Protein AF-A0A2Z6AUD3-F1 (afdb_monomer)

pLDDT: mean 94.85, std 9.28, range [34.72, 98.94]

Radius of gyration: 19.24 Å; Cα contacts (8 Å, |Δi|>4): 443; chains: 1; bounding box: 58×36×55 Å

InterPro domains:
  IPR003607 HD/PDEase domain [SM00471] (67-206)
  IPR003607 HD/PDEase domain [cd00077] (69-213)
  IPR054649 Npun_R2479-like [PF28239] (124-238)

Solvent-accessible surface area (backbone atoms only — not comparable to full-atom values): 16470 Å² total; per-residue (Å²): 132,83,81,73,86,73,78,68,91,79,49,62,71,75,78,49,58,69,90,38,68,68,56,40,49,53,50,42,49,54,54,49,39,74,78,38,76,86,64,81,54,68,64,54,54,48,45,57,53,46,38,56,22,36,48,63,35,69,30,92,67,33,31,48,46,60,37,75,44,84,30,67,66,51,36,52,41,19,28,45,37,33,49,41,32,54,51,4,27,41,72,71,75,48,72,78,55,73,69,57,52,52,42,43,42,46,32,35,53,36,37,64,53,26,30,43,35,43,61,87,61,80,70,88,50,17,24,58,29,61,77,63,14,41,62,41,10,40,52,52,48,43,53,55,36,52,76,69,68,51,55,72,65,58,47,52,47,35,39,49,24,32,50,40,52,37,84,91,50,61,56,76,73,57,90,57,94,44,73,66,48,44,48,43,11,25,38,41,29,40,16,44,54,46,38,53,49,31,36,92,44,34,77,40,42,45,52,38,41,39,57,33,34,54,66,43,69,46,99,61,91,42,60,64,50,47,58,65,48,43,61,60,48,49,57,51,50,52,50,41,34,59,46,62,30,69,36,52,69,65,17,41,28,45,26,32,34,72,77,69,71,34,95,50,42,43,52,59,53,34,28,52,53,48,54,58,47,47,54,63,38,67,73,41,55,94,92,50,30,69,79,69,43,59,56,93,52,46,43,78,74,43,54,96,79,112

Nearest PDB structures (foldseek):
  6p7v-assembly1_A  TM=1.582E-01  e=5.786E+00  Kluyveromyces lactis

Structure (mmCIF, N/CA/C/O backbone):
data_AF-A0A2Z6AUD3-F1
#
_entry.id   AF-A0A2Z6AUD3-F1
#
loop_
_atom_site.group_PDB
_atom_site.id
_atom_site.type_symbol
_atom_site.label_atom_id
_atom_site.label_alt_id
_atom_site.label_comp_id
_atom_site.label_asym_id
_atom_site.label_entity_id
_atom_site.label_seq_id
_atom_site.pdbx_PDB_ins_code
_atom_site.Cartn_x
_atom_site.Cartn_y
_atom_site.Cartn_z
_atom_site.occupancy
_atom_site.B_iso_or_equiv
_atom_site.auth_seq_id
_atom_site.auth_comp_id
_atom_site.auth_asym_id
_atom_site.auth_atom_id
_atom_site.pdbx_PDB_model_num
ATOM 1 N N . MET A 1 1 ? 34.137 -10.773 30.510 1.00 35.56 1 MET A N 1
ATOM 2 C CA . MET A 1 1 ? 33.040 -11.453 29.795 1.00 35.56 1 MET A CA 1
ATOM 3 C C . MET A 1 1 ? 32.451 -10.433 28.850 1.00 35.56 1 MET A C 1
ATOM 5 O O . MET A 1 1 ? 31.818 -9.499 29.319 1.00 35.56 1 MET A O 1
ATOM 9 N N . GLY A 1 2 ? 32.805 -10.519 27.567 1.00 34.72 2 GLY A N 1
ATOM 10 C CA . GLY A 1 2 ? 32.242 -9.637 26.551 1.00 34.72 2 GLY A CA 1
ATOM 11 C C . GLY A 1 2 ? 30.764 -9.957 26.404 1.00 34.72 2 GLY A C 1
ATOM 12 O O . GLY A 1 2 ? 30.407 -11.120 26.228 1.00 34.72 2 GLY A O 1
ATOM 13 N N . ILE A 1 3 ? 29.925 -8.939 26.545 1.00 37.06 3 ILE A N 1
ATOM 14 C CA . ILE A 1 3 ? 28.530 -9.013 26.139 1.00 37.06 3 ILE A CA 1
ATOM 15 C C . ILE A 1 3 ? 28.600 -9.050 24.615 1.00 37.06 3 ILE A C 1
ATOM 17 O O . ILE A 1 3 ? 28.975 -8.062 23.989 1.00 37.06 3 ILE A O 1
ATOM 21 N N . ALA A 1 4 ? 28.399 -10.232 24.038 1.00 37.50 4 ALA A N 1
ATOM 22 C CA . ALA A 1 4 ? 28.204 -10.353 22.609 1.00 37.50 4 ALA A CA 1
ATOM 23 C C . ALA A 1 4 ? 26.879 -9.654 22.301 1.00 37.50 4 ALA A C 1
ATOM 25 O O . ALA A 1 4 ? 25.814 -10.144 22.680 1.00 37.50 4 ALA A O 1
ATOM 26 N N . ASP A 1 5 ? 26.982 -8.483 21.686 1.00 44.09 5 ASP A N 1
ATOM 27 C CA . ASP A 1 5 ? 25.869 -7.805 21.046 1.00 44.09 5 ASP A CA 1
ATOM 28 C C . ASP A 1 5 ? 25.309 -8.772 19.993 1.00 44.09 5 ASP A C 1
ATOM 30 O O . ASP A 1 5 ? 25.963 -9.093 19.000 1.00 44.09 5 ASP A O 1
ATOM 34 N N . THR A 1 6 ? 24.181 -9.395 20.323 1.00 42.47 6 THR A N 1
ATOM 35 C CA . THR A 1 6 ? 23.537 -10.459 19.539 1.00 42.47 6 THR A CA 1
ATOM 36 C C . THR A 1 6 ? 22.130 -10.038 19.152 1.00 42.47 6 THR A C 1
ATOM 38 O O . THR A 1 6 ? 21.223 -10.860 19.080 1.00 42.47 6 THR A O 1
ATOM 41 N N . HIS A 1 7 ? 21.940 -8.760 18.839 1.00 53.47 7 HIS A N 1
ATOM 42 C CA . HIS A 1 7 ? 20.864 -8.407 17.929 1.00 53.47 7 HIS A CA 1
ATOM 43 C C . HIS A 1 7 ? 21.348 -8.781 16.526 1.00 53.47 7 HIS A C 1
ATOM 45 O O . HIS A 1 7 ? 22.151 -8.083 15.912 1.00 53.47 7 HIS A O 1
ATOM 51 N N . ALA A 1 8 ? 20.944 -9.966 16.056 1.00 61.59 8 ALA A N 1
ATOM 52 C CA . ALA A 1 8 ? 21.072 -10.312 14.646 1.00 61.59 8 ALA A CA 1
ATOM 53 C C . ALA A 1 8 ? 20.506 -9.158 13.797 1.00 61.59 8 ALA A C 1
ATOM 55 O O . ALA A 1 8 ? 19.544 -8.518 14.215 1.00 61.59 8 ALA A O 1
ATOM 56 N N . ASP A 1 9 ? 21.097 -8.887 12.631 1.00 86.00 9 ASP A N 1
ATOM 57 C CA . ASP A 1 9 ? 20.613 -7.864 11.694 1.00 86.00 9 ASP A CA 1
ATOM 58 C C . ASP A 1 9 ? 19.237 -8.273 11.137 1.00 86.00 9 ASP A C 1
ATOM 60 O O . ASP A 1 9 ? 19.147 -8.887 10.073 1.00 86.00 9 ASP A O 1
ATOM 64 N N . VAL A 1 10 ? 18.175 -8.012 11.907 1.00 93.56 10 VAL A N 1
ATOM 65 C CA . VAL A 1 10 ? 16.793 -8.363 11.567 1.00 93.56 10 VAL A CA 1
ATOM 66 C C . VAL A 1 10 ? 16.352 -7.533 10.369 1.00 93.56 10 VAL A C 1
ATOM 68 O O . VAL A 1 10 ? 16.528 -6.309 10.335 1.00 93.56 10 VAL A O 1
ATOM 71 N N . LYS A 1 11 ? 15.748 -8.202 9.387 1.00 94.38 11 LYS A N 1
ATOM 72 C CA . LYS A 1 11 ? 15.188 -7.579 8.187 1.00 94.38 11 LYS A CA 1
ATOM 73 C C . LYS A 1 11 ? 13.673 -7.702 8.185 1.00 94.38 11 LYS A C 1
ATOM 75 O O . LYS A 1 11 ? 13.103 -8.605 8.793 1.00 94.38 11 LYS A O 1
ATOM 80 N N . LEU A 1 12 ? 13.011 -6.810 7.449 1.00 95.25 12 LEU A N 1
ATOM 81 C CA . LEU A 1 12 ? 11.547 -6.743 7.374 1.00 95.25 12 LEU A CA 1
ATOM 82 C C . LEU A 1 12 ? 10.894 -8.098 7.043 1.00 95.25 12 LEU A C 1
ATOM 84 O O . LEU A 1 12 ? 9.871 -8.460 7.623 1.00 95.25 12 LEU A O 1
ATOM 88 N N . TYR A 1 13 ? 11.508 -8.848 6.128 1.00 91.31 13 TYR A N 1
ATOM 89 C CA . TYR A 1 13 ? 11.031 -10.144 5.642 1.00 91.31 13 TYR A CA 1
ATOM 90 C C . TYR A 1 13 ? 11.416 -11.337 6.529 1.00 91.31 13 TYR A C 1
ATOM 92 O O . TYR A 1 13 ? 10.968 -12.448 6.259 1.00 91.31 13 TYR A O 1
ATOM 100 N N . ASP A 1 14 ? 12.212 -11.133 7.582 1.00 93.31 14 ASP A N 1
ATOM 101 C CA . ASP A 1 14 ? 12.537 -12.195 8.543 1.00 93.31 14 ASP A CA 1
ATOM 102 C C . ASP A 1 14 ? 11.410 -12.391 9.574 1.00 93.31 14 ASP A C 1
ATOM 104 O O . ASP A 1 14 ? 11.310 -13.449 10.192 1.00 93.31 14 ASP A O 1
ATOM 108 N N . LEU A 1 15 ? 10.555 -11.376 9.764 1.00 93.62 15 LEU A N 1
ATOM 109 C CA . LEU A 1 15 ? 9.519 -11.371 10.802 1.00 93.62 15 LEU A CA 1
ATOM 110 C C . LEU A 1 15 ? 8.246 -12.119 10.399 1.00 93.62 15 LEU A C 1
ATOM 112 O O . LEU A 1 15 ? 7.621 -12.779 11.226 1.00 93.62 15 LEU A O 1
ATOM 116 N N . VAL A 1 16 ? 7.824 -11.963 9.143 1.00 93.56 16 VAL A N 1
ATOM 117 C CA . VAL A 1 16 ? 6.567 -12.508 8.617 1.00 93.56 16 VAL A CA 1
ATOM 118 C C . VAL A 1 16 ? 6.812 -12.952 7.184 1.00 93.56 16 VAL A C 1
ATOM 120 O O . VAL A 1 16 ? 7.261 -12.154 6.362 1.00 93.56 16 VAL A O 1
ATOM 123 N N . ASP A 1 17 ? 6.483 -14.206 6.873 1.00 91.69 17 ASP A N 1
ATOM 124 C CA . ASP A 1 17 ? 6.513 -14.705 5.498 1.00 91.69 17 ASP A CA 1
ATOM 125 C C . ASP A 1 17 ? 5.354 -14.102 4.695 1.00 91.69 17 ASP A C 1
ATOM 127 O O . ASP A 1 17 ? 4.239 -14.630 4.658 1.00 91.69 17 ASP A O 1
ATOM 131 N N . VAL A 1 18 ? 5.634 -12.971 4.049 1.00 90.06 18 VAL A N 1
ATOM 132 C CA . VAL A 1 18 ? 4.663 -12.256 3.217 1.00 90.06 18 VAL A CA 1
ATOM 133 C C . VAL A 1 18 ? 4.296 -13.022 1.946 1.00 90.06 18 VAL A C 1
ATOM 135 O O . VAL A 1 18 ? 3.250 -12.742 1.370 1.00 90.06 18 VAL A O 1
ATOM 138 N N . THR A 1 19 ? 5.081 -14.025 1.529 1.00 88.88 19 THR A N 1
ATOM 139 C CA . THR A 1 19 ? 4.780 -14.845 0.337 1.00 88.88 19 THR A CA 1
ATOM 140 C C . THR A 1 19 ? 3.655 -15.855 0.581 1.00 88.88 19 THR A C 1
ATOM 142 O O . THR A 1 19 ? 3.112 -16.440 -0.360 1.00 88.88 19 THR A O 1
ATOM 145 N N . SER A 1 20 ? 3.269 -16.044 1.848 1.00 94.19 20 SER A N 1
ATOM 146 C CA . SER A 1 20 ? 2.174 -16.905 2.277 1.00 94.19 20 SER A CA 1
ATOM 147 C C . SER A 1 20 ? 0.985 -16.064 2.760 1.00 94.19 20 SER A C 1
ATOM 149 O O . SER A 1 20 ? 0.956 -15.632 3.917 1.00 94.19 20 SER A O 1
ATOM 151 N N . PRO A 1 21 ? -0.069 -15.880 1.933 1.00 92.50 21 PRO A N 1
ATOM 152 C CA . PRO A 1 21 ? -1.236 -15.083 2.316 1.00 92.50 21 PRO A CA 1
ATOM 153 C C . PRO A 1 21 ? -1.913 -15.543 3.615 1.00 92.50 21 PRO A C 1
ATOM 155 O O . PRO A 1 21 ? -2.527 -14.740 4.306 1.00 92.50 21 PRO A O 1
ATOM 158 N N . SER A 1 22 ? -1.827 -16.831 3.962 1.00 93.06 22 SER A N 1
ATOM 159 C CA . SER A 1 22 ? -2.366 -17.348 5.227 1.00 93.06 22 SER A CA 1
ATOM 160 C C . SER A 1 22 ? -1.538 -16.943 6.445 1.00 93.06 22 SER A C 1
ATOM 162 O O . SER A 1 22 ? -2.121 -16.644 7.481 1.00 93.06 22 SER A O 1
ATOM 164 N N . VAL A 1 23 ? -0.205 -16.927 6.331 1.00 96.62 23 VAL A N 1
ATOM 165 C CA . VAL A 1 23 ? 0.680 -16.477 7.421 1.00 96.62 23 VAL A CA 1
ATOM 166 C C . VAL A 1 23 ? 0.495 -14.979 7.639 1.00 96.62 23 VAL A C 1
ATOM 168 O O . VAL A 1 23 ? 0.346 -14.534 8.773 1.00 96.62 23 VAL A O 1
ATOM 171 N N . LEU A 1 24 ? 0.408 -14.220 6.546 1.00 97.12 24 LEU A N 1
ATOM 172 C CA . LEU A 1 24 ? 0.150 -12.788 6.588 1.00 97.12 24 LEU A CA 1
ATOM 173 C C . LEU A 1 24 ? -1.210 -12.458 7.223 1.00 97.12 24 LEU A C 1
ATOM 175 O O . LEU A 1 24 ? -1.275 -11.603 8.103 1.00 97.12 24 LEU A O 1
ATOM 179 N N . LEU A 1 25 ? -2.289 -13.149 6.832 1.00 98.44 25 LEU A N 1
ATOM 180 C CA . LEU A 1 25 ? -3.609 -12.937 7.438 1.00 98.44 25 LEU A CA 1
ATOM 181 C C . LEU A 1 25 ? -3.601 -13.243 8.943 1.00 98.44 25 LEU A C 1
ATOM 183 O O . LEU A 1 25 ? -4.138 -12.459 9.720 1.00 98.44 25 LEU A O 1
ATOM 187 N N . ALA A 1 26 ? -2.960 -14.341 9.359 1.00 98.44 26 ALA A N 1
ATOM 188 C CA . ALA A 1 26 ? -2.849 -14.703 10.772 1.00 98.44 26 ALA A CA 1
ATOM 189 C C . ALA A 1 26 ? -2.087 -13.644 11.590 1.00 98.44 26 ALA A C 1
ATOM 191 O O . ALA A 1 26 ? -2.429 -13.364 12.742 1.00 98.44 26 ALA A O 1
ATOM 192 N N . GLU A 1 27 ? -1.075 -13.019 10.990 1.00 98.62 27 GLU A N 1
ATOM 193 C CA . GLU A 1 27 ? -0.361 -11.910 11.611 1.00 98.62 27 GLU A CA 1
ATOM 194 C C . GLU A 1 27 ? -1.248 -10.664 11.754 1.00 98.62 27 GLU A C 1
ATOM 196 O O . GLU A 1 27 ? -1.267 -10.047 12.821 1.00 98.62 27 GLU A O 1
ATOM 201 N N . VAL A 1 28 ? -2.034 -10.316 10.727 1.00 98.81 28 VAL A N 1
ATOM 202 C CA . VAL A 1 28 ? -2.994 -9.204 10.827 1.00 98.81 28 VAL A CA 1
ATOM 203 C C . VAL A 1 28 ? -4.060 -9.489 11.885 1.00 98.81 28 VAL A C 1
ATOM 205 O O . VAL A 1 28 ? -4.345 -8.608 12.693 1.00 98.81 28 VAL A O 1
ATOM 208 N N . HIS A 1 29 ? -4.590 -10.714 11.959 1.00 98.81 29 HIS A N 1
ATOM 209 C CA . HIS A 1 29 ? -5.497 -11.128 13.039 1.00 98.81 29 HIS A CA 1
ATOM 210 C C . HIS A 1 29 ? -4.868 -10.919 14.412 1.00 98.81 29 HIS A C 1
ATOM 212 O O . HIS A 1 29 ? -5.487 -10.320 15.284 1.00 98.81 29 HIS A O 1
ATOM 218 N N . THR A 1 30 ? -3.614 -11.340 14.587 1.00 98.62 30 THR A N 1
ATOM 219 C CA . THR A 1 30 ? -2.880 -11.165 15.848 1.00 98.62 30 THR A CA 1
ATOM 220 C C . THR A 1 30 ? -2.748 -9.687 16.221 1.00 98.62 30 THR A C 1
ATOM 222 O O . THR A 1 30 ? -2.942 -9.323 17.381 1.00 98.62 30 THR A O 1
ATOM 225 N N . ILE A 1 31 ? -2.437 -8.818 15.253 1.00 98.69 31 ILE A N 1
ATOM 226 C CA . ILE A 1 31 ? -2.358 -7.367 15.470 1.00 98.69 31 ILE A CA 1
ATOM 227 C C . ILE A 1 31 ? -3.722 -6.799 15.884 1.00 98.69 31 ILE A C 1
ATOM 229 O O . ILE A 1 31 ? -3.812 -6.090 16.886 1.00 98.69 31 ILE A O 1
ATOM 233 N N . VAL A 1 32 ? -4.781 -7.120 15.138 1.00 98.69 32 VAL A N 1
ATOM 234 C CA . VAL A 1 32 ? -6.130 -6.594 15.387 1.00 98.69 32 VAL A CA 1
ATOM 235 C C . VAL A 1 32 ? -6.668 -7.071 16.736 1.00 98.69 32 VAL A C 1
ATOM 237 O O . VAL A 1 32 ? -7.150 -6.246 17.505 1.00 98.69 32 VAL A O 1
ATOM 240 N N . GLU A 1 33 ? -6.518 -8.355 17.069 1.00 98.38 33 GLU A N 1
ATOM 241 C CA . GLU A 1 33 ? -6.977 -8.935 18.340 1.00 98.38 33 GLU A CA 1
ATOM 242 C C . GLU A 1 33 ? -6.226 -8.349 19.547 1.00 98.38 33 GLU A C 1
ATOM 244 O O . GLU A 1 33 ? -6.804 -8.159 20.615 1.00 98.38 33 GLU A O 1
ATOM 249 N N . THR A 1 34 ? -4.949 -7.987 19.372 1.00 97.69 34 THR A N 1
ATOM 250 C CA . THR A 1 34 ? -4.172 -7.285 20.409 1.00 97.69 34 THR A CA 1
ATOM 251 C C . THR A 1 34 ? -4.753 -5.900 20.706 1.00 97.69 34 THR A C 1
ATOM 253 O O . THR A 1 34 ? -4.765 -5.463 21.855 1.00 97.69 34 THR A O 1
ATOM 256 N N . MET A 1 35 ? -5.243 -5.202 19.680 1.00 97.75 35 MET A N 1
ATOM 257 C CA . MET A 1 35 ? -5.807 -3.855 19.817 1.00 97.75 35 MET A CA 1
ATOM 258 C C . MET A 1 35 ? -7.275 -3.870 20.250 1.00 97.75 35 MET A C 1
ATOM 260 O O . MET A 1 35 ? -7.711 -2.987 20.990 1.00 97.75 35 MET A O 1
ATOM 264 N N . TYR A 1 36 ? -8.036 -4.864 19.796 1.00 98.12 36 TYR A N 1
ATOM 265 C CA . TYR A 1 36 ? -9.468 -4.996 20.036 1.00 98.12 36 TYR A CA 1
ATOM 266 C C . TYR A 1 36 ? -9.813 -6.457 20.363 1.00 98.12 36 TYR A C 1
ATOM 268 O O . TYR A 1 36 ? -10.251 -7.189 19.479 1.00 98.12 36 TYR A O 1
ATOM 276 N N . PRO A 1 37 ? -9.643 -6.899 21.622 1.00 98.00 37 PRO A N 1
ATOM 277 C CA . PRO A 1 37 ? -9.994 -8.261 22.012 1.00 98.00 37 PRO A CA 1
ATOM 278 C C . PRO A 1 37 ? -11.464 -8.589 21.716 1.00 98.00 37 PRO A C 1
ATOM 280 O O . PRO A 1 37 ? -12.361 -7.829 22.094 1.00 98.00 37 PRO A O 1
ATOM 283 N N . GLY A 1 38 ? -11.713 -9.731 21.074 1.00 96.62 38 GLY A N 1
ATOM 284 C CA . GLY A 1 38 ? -13.043 -10.154 20.635 1.00 96.62 38 GLY A CA 1
ATOM 285 C C . GLY A 1 38 ? -13.528 -9.471 19.354 1.00 96.62 38 GLY A C 1
ATOM 286 O O . GLY A 1 38 ? -14.739 -9.311 19.179 1.00 96.62 38 GLY A O 1
ATOM 287 N N . PHE A 1 39 ? -12.612 -9.042 18.481 1.00 98.50 39 PHE A N 1
ATOM 288 C CA . PHE A 1 39 ? -12.956 -8.448 17.191 1.00 98.50 39 PHE A CA 1
ATOM 289 C C . PHE A 1 39 ? -13.699 -9.455 16.292 1.00 98.50 39 PHE A C 1
ATOM 291 O O . PHE A 1 39 ? -13.341 -10.631 16.217 1.00 98.50 39 PHE A O 1
ATOM 298 N N . ASP A 1 40 ? -14.736 -8.999 15.583 1.00 98.19 40 ASP A N 1
ATOM 299 C CA . ASP A 1 40 ? -15.440 -9.825 14.596 1.00 98.19 40 ASP A CA 1
ATOM 300 C C . ASP A 1 40 ? -14.729 -9.760 13.240 1.00 98.19 40 ASP A C 1
ATOM 302 O O . ASP A 1 40 ? -14.861 -8.796 12.490 1.00 98.19 40 ASP A O 1
ATOM 306 N N . PHE A 1 41 ? -13.985 -10.813 12.906 1.00 98.69 41 PHE A N 1
ATOM 307 C CA . PHE A 1 41 ? -13.237 -10.906 11.651 1.00 98.69 41 PHE A CA 1
ATOM 308 C C . PHE A 1 41 ? -14.095 -11.246 10.425 1.00 98.69 41 PHE A C 1
ATOM 310 O O . PHE A 1 41 ? -13.567 -11.280 9.316 1.00 98.69 41 PHE A O 1
ATOM 317 N N . SER A 1 42 ? -15.405 -11.474 10.573 1.00 98.50 42 SER A N 1
ATOM 318 C CA . SER A 1 42 ? -16.250 -12.032 9.507 1.00 98.50 42 SER A CA 1
ATOM 319 C C . SER A 1 42 ? -16.192 -11.244 8.193 1.00 98.50 42 SER A C 1
ATOM 321 O O . SER A 1 42 ? -16.046 -11.834 7.118 1.00 98.50 42 SER A O 1
ATOM 323 N N . PHE A 1 43 ? -16.296 -9.913 8.247 1.00 98.62 43 PHE A N 1
ATOM 324 C CA . PHE A 1 43 ? -16.269 -9.088 7.037 1.00 98.62 43 PHE A CA 1
ATOM 325 C C . PHE A 1 43 ? -14.851 -8.930 6.475 1.00 98.62 43 PHE A C 1
ATOM 327 O O . PHE A 1 43 ? -14.668 -9.028 5.258 1.00 98.62 43 PHE A O 1
ATOM 334 N N . LEU A 1 44 ? -13.846 -8.768 7.342 1.00 98.81 44 LEU A N 1
ATOM 335 C CA . LEU A 1 44 ? -12.446 -8.689 6.930 1.00 98.81 44 LEU A CA 1
ATOM 336 C C . LEU A 1 44 ? -11.977 -9.979 6.236 1.00 98.81 44 LEU A C 1
ATOM 338 O O . LEU A 1 44 ? -11.394 -9.922 5.153 1.00 98.81 44 LEU A O 1
ATOM 342 N N . ASP A 1 45 ? -12.292 -11.143 6.804 1.00 98.81 45 ASP A N 1
ATOM 343 C CA . ASP A 1 45 ? -11.929 -12.450 6.248 1.00 98.81 45 ASP A CA 1
ATOM 344 C C . ASP A 1 45 ? -12.627 -12.714 4.920 1.00 98.81 45 ASP A C 1
ATOM 346 O O . ASP A 1 45 ? -12.017 -13.246 3.985 1.00 98.81 45 ASP A O 1
ATOM 350 N N . LYS A 1 46 ? -13.892 -12.292 4.803 1.00 98.75 46 LYS A N 1
ATOM 351 C CA . LYS A 1 46 ? -14.614 -12.329 3.533 1.00 98.75 46 LYS A CA 1
ATOM 352 C C . LYS A 1 46 ? -13.919 -11.453 2.490 1.00 98.75 46 LYS A C 1
ATOM 354 O O . LYS A 1 46 ? -13.653 -11.939 1.394 1.00 98.75 46 LYS A O 1
ATOM 359 N N . ALA A 1 47 ? -13.580 -10.205 2.821 1.00 98.81 47 ALA A N 1
ATOM 360 C CA . ALA A 1 47 ? -12.880 -9.299 1.908 1.00 98.81 47 ALA A CA 1
ATOM 361 C C . ALA A 1 47 ? -11.510 -9.845 1.483 1.00 98.81 47 ALA A C 1
ATOM 363 O O . ALA A 1 47 ? -11.173 -9.802 0.302 1.00 98.81 47 ALA A O 1
ATOM 364 N N . PHE A 1 48 ? -10.752 -10.443 2.404 1.00 98.81 48 PHE A N 1
ATOM 365 C CA . PHE A 1 48 ? -9.474 -11.084 2.093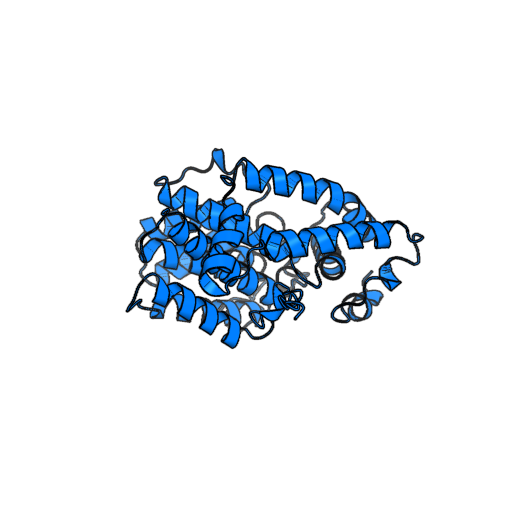 1.00 98.81 48 PHE A CA 1
ATOM 366 C C . PHE A 1 48 ? -9.639 -12.321 1.198 1.00 98.81 48 PHE A C 1
ATOM 368 O O . PHE A 1 48 ? -8.833 -12.591 0.304 1.00 98.81 48 PHE A O 1
ATOM 375 N N . ALA A 1 49 ? -10.679 -13.125 1.426 1.00 98.75 49 ALA A N 1
ATOM 376 C CA . ALA A 1 49 ? -10.993 -14.259 0.565 1.00 98.75 49 ALA A CA 1
ATOM 377 C C . ALA A 1 49 ? -11.411 -13.803 -0.841 1.00 98.75 49 ALA A C 1
ATOM 379 O O . ALA A 1 49 ? -10.965 -14.396 -1.828 1.00 98.75 49 ALA A O 1
ATOM 380 N N . ASP A 1 50 ? -12.222 -12.752 -0.932 1.00 98.75 50 ASP A N 1
ATOM 381 C CA . ASP A 1 50 ? -12.736 -12.226 -2.191 1.00 98.75 50 ASP A CA 1
ATOM 382 C C . ASP A 1 50 ? -11.681 -11.461 -2.993 1.00 98.75 50 ASP A C 1
ATOM 384 O O . ASP A 1 50 ? -11.630 -11.650 -4.206 1.00 98.75 50 ASP A O 1
ATOM 388 N N . SER A 1 51 ? -10.752 -10.737 -2.358 1.00 98.50 51 SER A N 1
ATOM 389 C CA . SER A 1 51 ? -9.603 -10.144 -3.060 1.00 98.50 51 SER A CA 1
ATOM 390 C C . SER A 1 51 ? -8.756 -11.227 -3.734 1.00 98.50 51 SER A C 1
ATOM 392 O O . SER A 1 51 ? -8.495 -11.171 -4.935 1.00 98.50 51 SER A O 1
ATOM 394 N N . LYS A 1 52 ? -8.443 -12.323 -3.028 1.00 98.31 52 LYS A N 1
ATOM 395 C CA . LYS A 1 52 ? -7.776 -13.487 -3.639 1.00 98.31 52 LYS A CA 1
ATOM 396 C C . LYS A 1 52 ? -8.578 -14.079 -4.795 1.00 98.31 52 LYS A C 1
ATOM 398 O O . LYS A 1 52 ? -7.978 -14.610 -5.729 1.00 98.31 52 LYS A O 1
ATOM 403 N N . ARG A 1 53 ? -9.912 -14.074 -4.724 1.00 98.56 53 ARG A N 1
ATOM 404 C CA . ARG A 1 53 ? -10.763 -14.554 -5.820 1.00 98.56 53 ARG A CA 1
ATOM 405 C C . ARG A 1 53 ? -10.713 -13.607 -7.012 1.00 98.56 53 ARG A C 1
ATOM 407 O O . ARG A 1 53 ? -10.580 -14.122 -8.115 1.00 98.56 53 ARG A O 1
ATOM 414 N N . LEU A 1 54 ? -10.756 -12.291 -6.803 1.00 98.06 54 LEU A N 1
ATOM 415 C CA . LEU A 1 54 ? -10.615 -11.276 -7.852 1.00 98.06 54 LEU A CA 1
ATOM 416 C C . LEU A 1 54 ? -9.297 -11.463 -8.601 1.00 98.06 54 LEU A C 1
ATOM 418 O O . LEU A 1 54 ? -9.308 -11.796 -9.781 1.00 98.06 54 LEU A O 1
ATOM 422 N N . PHE A 1 55 ? -8.166 -11.413 -7.892 1.00 98.06 55 PHE A N 1
ATOM 423 C CA . PHE A 1 55 ? -6.845 -11.546 -8.515 1.00 98.06 55 PHE A CA 1
ATOM 424 C C . PHE A 1 55 ? -6.647 -12.871 -9.268 1.00 98.06 55 PHE A C 1
ATOM 426 O O . PHE A 1 55 ? -5.857 -12.933 -10.205 1.00 98.06 55 PHE A O 1
ATOM 433 N N . ARG A 1 56 ? -7.367 -13.935 -8.884 1.00 97.75 56 ARG A N 1
ATOM 434 C CA . ARG A 1 56 ? -7.291 -15.269 -9.507 1.00 97.75 56 ARG A CA 1
ATOM 435 C C . ARG A 1 56 ? -8.391 -15.541 -10.541 1.00 97.75 56 ARG A C 1
ATOM 437 O O . ARG A 1 56 ? -8.488 -16.681 -10.995 1.00 97.75 56 ARG A O 1
ATOM 444 N N . GLY A 1 57 ? -9.254 -14.572 -10.854 1.00 97.25 57 GLY A N 1
ATOM 445 C CA . GLY A 1 57 ? -10.350 -14.745 -11.818 1.00 97.25 57 GLY A CA 1
ATOM 446 C C . GLY A 1 57 ? -11.430 -15.724 -11.356 1.00 97.25 57 GLY A C 1
ATOM 447 O O . GLY A 1 57 ? -11.995 -16.471 -12.146 1.00 97.25 57 GLY A O 1
ATOM 448 N N . LYS A 1 58 ? -11.663 -15.789 -10.042 1.00 98.06 58 LYS A N 1
ATOM 449 C CA . LYS A 1 58 ? -12.688 -16.622 -9.383 1.00 98.06 58 LYS A CA 1
ATOM 450 C C . LYS A 1 58 ? -13.802 -15.785 -8.746 1.00 98.06 58 LYS A C 1
ATOM 452 O O . LYS A 1 58 ? -14.641 -16.324 -8.010 1.00 98.06 58 LYS A O 1
ATOM 457 N N . TYR A 1 59 ? -13.769 -14.471 -8.950 1.00 97.81 59 TYR A N 1
ATOM 458 C CA . TYR A 1 59 ? -14.827 -13.552 -8.554 1.00 97.81 59 TYR A CA 1
ATOM 459 C C . TYR A 1 59 ? -15.738 -13.297 -9.769 1.00 97.81 59 TYR A C 1
ATOM 461 O O . TYR A 1 59 ? -15.208 -13.053 -10.852 1.00 97.81 59 TYR A O 1
ATOM 469 N N . PRO A 1 60 ? -17.074 -13.405 -9.641 1.00 97.12 60 PRO A N 1
ATOM 470 C CA . PRO A 1 60 ? -17.986 -13.274 -10.777 1.00 97.12 60 PRO A CA 1
ATOM 471 C C . PRO A 1 60 ? -17.835 -11.936 -11.504 1.00 97.12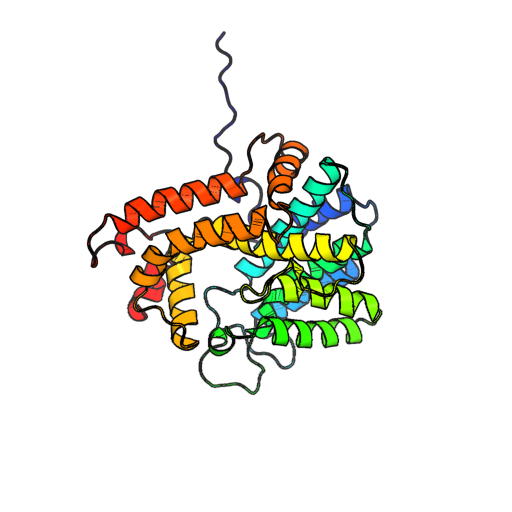 60 PRO A C 1
ATOM 473 O O . PRO A 1 60 ? -17.757 -10.900 -10.853 1.00 97.12 60 PRO A O 1
ATOM 476 N N . GLY A 1 61 ? -17.828 -11.966 -12.838 1.00 97.06 61 GLY A N 1
ATOM 477 C CA . GLY A 1 61 ? -17.727 -10.768 -13.676 1.00 97.06 61 GLY A CA 1
ATOM 478 C C . GLY A 1 61 ? -16.305 -10.246 -13.903 1.00 97.06 61 GLY A C 1
ATOM 479 O O . GLY A 1 61 ? -16.152 -9.277 -14.636 1.00 97.06 61 GLY A O 1
ATOM 480 N N . TYR A 1 62 ? -15.273 -10.887 -13.340 1.00 98.06 62 TYR A N 1
ATOM 481 C CA . TYR A 1 62 ? -13.877 -10.451 -13.461 1.00 98.06 62 TYR A CA 1
ATOM 482 C C . TYR A 1 62 ? -12.959 -11.565 -13.955 1.00 98.06 62 TYR A C 1
ATOM 484 O O . TYR A 1 62 ? -13.139 -12.750 -13.656 1.00 98.06 62 TYR A O 1
ATOM 492 N N . ARG A 1 63 ? -11.925 -11.163 -14.691 1.00 97.44 63 ARG A N 1
ATOM 493 C CA . ARG A 1 63 ? -10.854 -12.039 -15.172 1.00 97.44 63 ARG A CA 1
ATOM 494 C C . ARG A 1 63 ? -9.805 -12.247 -14.084 1.00 97.44 63 ARG A C 1
ATOM 496 O O . ARG A 1 63 ? -9.816 -11.601 -13.041 1.00 97.44 63 ARG A O 1
ATOM 503 N N . SER A 1 64 ? -8.878 -13.173 -14.326 1.00 97.44 64 SER A N 1
ATOM 504 C CA . SER A 1 64 ? -7.645 -13.208 -13.532 1.00 97.44 64 SER A CA 1
ATOM 505 C C . SER A 1 64 ? -6.869 -11.923 -13.776 1.00 97.44 64 SER A C 1
ATOM 507 O O . SER A 1 64 ? -6.814 -11.475 -14.921 1.00 97.44 64 SER A O 1
ATOM 509 N N . SER A 1 65 ? -6.253 -11.363 -12.731 1.00 97.44 65 SER A N 1
ATOM 510 C CA . SER A 1 65 ? -5.419 -10.176 -12.911 1.00 97.44 65 SER A CA 1
ATOM 511 C C . SER A 1 65 ? -4.273 -10.492 -13.861 1.00 97.44 65 SER A C 1
ATOM 513 O O . SER A 1 65 ? -3.649 -11.553 -13.761 1.00 97.44 65 SER A O 1
ATOM 515 N N . THR A 1 66 ? -4.035 -9.576 -14.788 1.00 96.75 66 THR A N 1
ATOM 516 C CA . THR A 1 66 ? -2.992 -9.660 -15.815 1.00 96.75 66 THR A CA 1
ATOM 517 C C . THR A 1 66 ? -1.901 -8.606 -15.613 1.00 96.75 66 THR A C 1
ATOM 519 O O . THR A 1 66 ? -0.891 -8.653 -16.306 1.00 96.75 66 THR A O 1
ATOM 522 N N . THR A 1 67 ? -2.064 -7.715 -14.629 1.00 96.62 67 THR A N 1
ATOM 523 C CA . THR A 1 67 ? -0.997 -6.855 -14.107 1.00 96.62 67 THR A CA 1
ATOM 524 C C . THR A 1 67 ? 0.096 -7.696 -13.449 1.00 96.62 67 THR A C 1
ATOM 526 O O . THR A 1 67 ? -0.166 -8.670 -12.734 1.00 96.62 67 THR A O 1
ATOM 529 N N . MET A 1 68 ? 1.345 -7.334 -13.716 1.00 94.75 68 MET A N 1
ATOM 530 C CA . MET A 1 68 ? 2.530 -8.036 -13.243 1.00 94.75 68 MET A CA 1
ATOM 531 C C . MET A 1 68 ? 3.038 -7.472 -11.910 1.00 94.75 68 MET A C 1
ATOM 533 O O . MET A 1 68 ? 3.387 -8.248 -11.019 1.00 94.75 68 MET A O 1
ATOM 537 N N . TYR A 1 69 ? 3.070 -6.147 -11.771 1.00 96.81 69 TYR A N 1
ATOM 538 C CA . TYR A 1 69 ? 3.465 -5.419 -10.572 1.00 96.81 69 TYR A CA 1
ATOM 539 C C . TYR A 1 69 ? 2.312 -5.327 -9.570 1.00 96.81 69 TYR A C 1
ATOM 541 O O . TYR A 1 69 ? 2.428 -5.859 -8.463 1.00 96.81 69 TYR A O 1
ATOM 549 N N . HIS A 1 70 ? 1.193 -4.713 -9.976 1.00 97.88 70 HIS A N 1
ATOM 550 C CA . HIS A 1 70 ? 0.015 -4.497 -9.126 1.00 97.88 70 HIS A CA 1
ATOM 551 C C . HIS A 1 70 ? -0.786 -5.797 -8.992 1.00 97.88 70 HIS A C 1
ATOM 553 O O . HIS A 1 70 ? -1.843 -5.997 -9.593 1.00 97.88 70 HIS A O 1
ATOM 559 N N . ASN A 1 71 ? -0.207 -6.747 -8.269 1.00 96.81 71 ASN A N 1
ATOM 560 C CA . ASN A 1 71 ? -0.692 -8.108 -8.125 1.00 96.81 71 ASN A CA 1
ATOM 561 C C . ASN A 1 71 ? -1.111 -8.395 -6.673 1.00 96.81 71 ASN A C 1
ATOM 563 O O . ASN A 1 71 ? -0.943 -7.578 -5.769 1.00 96.81 71 ASN A O 1
ATOM 567 N N . LEU A 1 72 ? -1.611 -9.611 -6.432 1.00 97.00 72 LEU A N 1
ATOM 568 C CA . LEU A 1 72 ? -2.066 -10.024 -5.103 1.00 97.00 72 LEU A CA 1
ATOM 569 C C . LEU A 1 72 ? -0.986 -9.872 -4.018 1.00 97.00 72 LEU A C 1
ATOM 571 O O . LEU A 1 72 ? -1.340 -9.584 -2.879 1.00 97.00 72 LEU A O 1
ATOM 575 N N . GLN A 1 73 ? 0.294 -10.090 -4.346 1.00 96.44 73 GLN A N 1
ATOM 576 C CA . GLN A 1 73 ? 1.395 -9.977 -3.386 1.00 96.44 73 GLN A CA 1
ATOM 577 C C . GLN A 1 73 ? 1.520 -8.539 -2.879 1.00 96.44 73 GLN A C 1
ATOM 579 O O . GLN A 1 73 ? 1.530 -8.329 -1.670 1.00 96.44 73 GLN A O 1
ATOM 584 N N . HIS A 1 74 ? 1.537 -7.566 -3.793 1.00 97.81 74 HIS A N 1
ATOM 585 C CA . HIS A 1 74 ? 1.554 -6.151 -3.432 1.00 97.81 74 HIS A CA 1
ATOM 586 C C . HIS A 1 74 ? 0.343 -5.802 -2.552 1.00 97.81 74 HIS A C 1
ATOM 588 O O . HIS A 1 74 ? 0.510 -5.322 -1.434 1.00 97.81 74 HIS A O 1
ATOM 594 N N . THR A 1 75 ? -0.871 -6.182 -2.968 1.00 98.31 75 THR A N 1
ATOM 595 C CA . THR A 1 75 ? -2.094 -5.897 -2.200 1.00 98.31 75 THR A CA 1
ATOM 596 C C . THR A 1 75 ? -2.058 -6.439 -0.766 1.00 98.31 75 THR A C 1
ATOM 598 O O . THR A 1 75 ? -2.451 -5.738 0.168 1.00 98.31 75 THR A O 1
ATOM 601 N N . VAL A 1 76 ? -1.593 -7.677 -0.549 1.00 98.19 76 VAL A N 1
ATOM 602 C CA . VAL A 1 76 ? -1.537 -8.236 0.815 1.00 98.19 76 VAL A CA 1
ATOM 603 C C . VAL A 1 76 ? -0.422 -7.615 1.659 1.00 98.19 76 VAL A C 1
ATOM 605 O O . VAL A 1 76 ? -0.577 -7.501 2.874 1.00 98.19 76 VAL A O 1
ATOM 608 N N . GLU A 1 77 ? 0.674 -7.164 1.049 1.00 98.50 77 GLU A N 1
ATOM 609 C CA . GLU A 1 77 ? 1.736 -6.437 1.752 1.00 98.50 77 GLU A CA 1
ATOM 610 C C . GLU A 1 77 ? 1.281 -5.045 2.207 1.00 98.50 77 GLU A C 1
ATOM 612 O O . GLU A 1 77 ? 1.563 -4.668 3.349 1.00 98.50 77 GLU A O 1
ATOM 617 N N . VAL A 1 78 ? 0.509 -4.326 1.381 1.00 98.88 78 VAL A N 1
ATOM 618 C CA . VAL A 1 78 ? -0.146 -3.060 1.768 1.00 98.88 78 VAL A CA 1
ATOM 619 C C . VAL A 1 78 ? -1.113 -3.288 2.932 1.00 98.88 78 VAL A C 1
ATOM 621 O O . VAL A 1 78 ? -1.096 -2.542 3.914 1.00 98.88 78 VAL A O 1
ATOM 624 N N . PHE A 1 79 ? -1.904 -4.362 2.873 1.00 98.88 79 PHE A N 1
ATOM 625 C CA . PHE A 1 79 ? -2.818 -4.765 3.945 1.00 98.88 79 PHE A CA 1
ATOM 626 C C . PHE A 1 79 ? -2.099 -5.033 5.274 1.00 98.88 79 PHE A C 1
ATOM 628 O O . PHE A 1 79 ? -2.504 -4.506 6.315 1.00 98.88 79 PHE A O 1
ATOM 635 N N . LEU A 1 80 ? -0.991 -5.781 5.250 1.00 98.88 80 LEU A N 1
ATOM 636 C CA . LEU A 1 80 ? -0.163 -5.975 6.440 1.00 98.88 80 LEU A CA 1
ATOM 637 C C . LEU A 1 80 ? 0.425 -4.646 6.926 1.00 98.88 80 LEU A C 1
ATOM 639 O O . LEU A 1 80 ? 0.366 -4.356 8.119 1.00 98.88 80 LEU A O 1
ATOM 643 N N . CYS A 1 81 ? 0.964 -3.822 6.025 1.00 98.88 81 CYS A N 1
ATOM 644 C CA . CYS A 1 81 ? 1.554 -2.535 6.381 1.00 98.88 81 CYS A CA 1
ATOM 645 C C . CYS A 1 81 ? 0.536 -1.605 7.068 1.00 98.88 81 CYS A C 1
ATOM 647 O O . CYS A 1 81 ? 0.858 -1.023 8.105 1.00 98.88 81 CYS A O 1
ATOM 649 N N . CYS A 1 82 ? -0.715 -1.557 6.595 1.00 98.94 82 CYS A N 1
ATOM 650 C CA . CYS A 1 82 ? -1.801 -0.825 7.257 1.00 98.94 82 CYS A CA 1
ATOM 651 C C . CYS A 1 82 ? -2.003 -1.278 8.709 1.00 98.94 82 CYS A C 1
ATOM 653 O O . CYS A 1 82 ? -2.036 -0.444 9.616 1.00 98.94 82 CYS A O 1
ATOM 655 N N . ALA A 1 83 ? -2.091 -2.593 8.950 1.00 98.88 83 ALA A N 1
ATOM 656 C CA . ALA A 1 83 ? -2.248 -3.139 10.299 1.00 98.88 83 ALA A CA 1
ATOM 657 C C . ALA A 1 83 ? -1.073 -2.744 11.209 1.00 98.88 83 ALA A C 1
ATOM 659 O O . ALA A 1 83 ? -1.275 -2.326 12.351 1.00 98.88 83 ALA A O 1
ATOM 660 N N . ARG A 1 84 ? 0.158 -2.821 10.687 1.00 98.81 84 ARG A N 1
ATOM 661 C CA . ARG A 1 84 ? 1.375 -2.440 11.415 1.00 98.81 84 ARG A CA 1
ATOM 662 C C . ARG A 1 84 ? 1.381 -0.959 11.789 1.00 98.81 84 ARG A C 1
ATOM 664 O O . ARG A 1 84 ? 1.627 -0.633 12.947 1.00 98.81 84 ARG A O 1
ATOM 671 N N . LEU A 1 85 ? 1.069 -0.068 10.846 1.00 98.94 85 LEU A N 1
ATOM 672 C CA . LEU A 1 85 ? 1.037 1.375 11.101 1.00 98.94 85 LEU A CA 1
ATOM 673 C C . LEU A 1 85 ? -0.064 1.760 12.099 1.00 98.94 85 LEU A C 1
ATOM 675 O O . LEU A 1 85 ? 0.192 2.564 12.992 1.00 98.94 85 LEU A O 1
ATOM 679 N N . LEU A 1 86 ? -1.258 1.159 12.010 1.00 98.88 86 LEU A N 1
ATOM 680 C CA . LEU A 1 86 ? -2.342 1.391 12.978 1.00 98.88 86 LEU A CA 1
ATOM 681 C C . LEU A 1 86 ? -1.965 0.913 14.384 1.00 98.88 86 LEU A C 1
ATOM 683 O O . LEU A 1 86 ? -2.229 1.609 15.365 1.00 98.88 86 LEU A O 1
ATOM 687 N N . HIS A 1 87 ? -1.304 -0.240 14.490 1.00 98.81 87 HIS A N 1
ATOM 688 C CA . HIS A 1 87 ? -0.782 -0.725 15.764 1.00 98.81 87 HIS A CA 1
ATOM 689 C C . HIS A 1 87 ? 0.279 0.201 16.344 1.00 98.81 87 HIS A C 1
ATOM 691 O O . HIS A 1 87 ? 0.219 0.531 17.525 1.00 98.81 87 HIS A O 1
ATOM 697 N N . GLY A 1 88 ? 1.236 0.633 15.522 1.00 98.81 88 GLY A N 1
ATOM 698 C CA . GLY A 1 88 ? 2.268 1.579 15.929 1.00 98.81 88 GLY A CA 1
ATOM 699 C C . GLY A 1 88 ? 1.690 2.911 16.398 1.00 98.81 88 GLY A C 1
ATOM 700 O O . GLY A 1 88 ? 2.085 3.415 17.444 1.00 98.81 88 GLY A O 1
ATOM 701 N N . ALA A 1 89 ? 0.681 3.431 15.697 1.00 98.75 89 ALA A N 1
ATOM 702 C CA . ALA A 1 89 ? -0.023 4.640 16.103 1.00 98.75 89 ALA A CA 1
ATOM 703 C C . ALA A 1 89 ? -0.672 4.491 17.484 1.00 98.75 89 ALA A C 1
ATOM 705 O O . ALA A 1 89 ? -0.589 5.403 18.306 1.00 98.75 89 ALA A O 1
ATOM 706 N N . ALA A 1 90 ? -1.253 3.323 17.776 1.00 98.50 90 ALA A N 1
ATOM 707 C CA . ALA A 1 90 ? -1.826 3.046 19.086 1.00 98.50 90 ALA A CA 1
ATOM 708 C C . ALA A 1 90 ? -0.768 3.013 20.204 1.00 98.50 90 ALA A C 1
ATOM 710 O O . ALA A 1 90 ? -1.063 3.465 21.310 1.00 98.50 90 ALA A O 1
ATOM 711 N N . GLN A 1 91 ? 0.463 2.560 19.922 1.00 98.00 91 GLN A N 1
ATOM 712 C CA . GLN A 1 91 ? 1.580 2.653 20.879 1.00 98.00 91 GLN A CA 1
ATOM 713 C C . GLN A 1 91 ? 1.971 4.113 21.167 1.00 98.00 91 GLN A C 1
ATOM 715 O O . GLN A 1 91 ? 2.360 4.442 22.285 1.00 98.00 91 GLN A O 1
ATOM 720 N N . ASP A 1 92 ? 1.766 4.998 20.192 1.00 96.50 92 ASP A N 1
ATOM 721 C CA . ASP A 1 92 ? 1.961 6.447 20.305 1.00 96.50 92 ASP A CA 1
ATOM 722 C C . ASP A 1 92 ? 0.704 7.193 20.805 1.00 96.50 92 ASP A C 1
ATOM 724 O O . ASP A 1 92 ? 0.616 8.418 20.714 1.00 96.50 92 ASP A O 1
ATOM 728 N N . ASN A 1 93 ? -0.271 6.480 21.381 1.00 96.69 93 ASN A N 1
ATOM 729 C CA . ASN A 1 93 ? -1.539 7.012 21.905 1.00 96.69 93 ASN A CA 1
ATOM 730 C C . ASN A 1 93 ? -2.469 7.649 20.852 1.00 96.69 93 ASN A C 1
ATOM 732 O O . ASN A 1 93 ? -3.396 8.384 21.202 1.00 96.69 93 ASN A O 1
ATOM 736 N N . ILE A 1 94 ? -2.272 7.347 19.568 1.00 97.81 94 ILE A N 1
ATOM 737 C CA . ILE A 1 94 ? -3.182 7.723 18.483 1.00 97.81 94 ILE A CA 1
ATOM 738 C C . ILE A 1 94 ? -4.001 6.490 18.122 1.00 97.81 94 ILE A C 1
ATOM 740 O O . ILE A 1 94 ? -3.533 5.572 17.454 1.00 97.81 94 ILE A O 1
ATOM 744 N N . THR A 1 95 ? -5.244 6.458 18.591 1.00 95.31 95 THR A N 1
ATOM 745 C CA . THR A 1 95 ? -6.131 5.307 18.407 1.00 95.31 95 THR A CA 1
ATOM 746 C C . THR A 1 95 ? -7.285 5.645 17.478 1.00 95.31 95 THR A C 1
ATOM 748 O O . THR A 1 95 ? -7.826 6.751 17.486 1.00 95.31 95 THR A O 1
ATOM 751 N N . VAL A 1 96 ? -7.678 4.660 16.678 1.00 97.88 96 VAL A N 1
ATOM 752 C CA . VAL A 1 96 ? -8.951 4.654 15.956 1.00 97.88 96 VAL A CA 1
ATOM 753 C C . VAL A 1 96 ? -9.880 3.635 16.617 1.00 97.88 96 VAL A C 1
ATOM 755 O O . VAL A 1 96 ? -9.450 2.856 17.468 1.00 97.88 96 VAL A O 1
ATOM 758 N N . ASN A 1 97 ? -11.167 3.632 16.286 1.00 98.06 97 ASN A N 1
ATOM 759 C CA . ASN A 1 97 ? -12.061 2.575 16.767 1.00 98.06 97 ASN A CA 1
ATOM 760 C C . ASN A 1 97 ? -11.973 1.323 15.867 1.00 98.06 97 ASN A C 1
ATOM 762 O O . ASN A 1 97 ? -11.469 1.386 14.744 1.00 98.06 97 ASN A O 1
ATOM 766 N N . ALA A 1 98 ? -12.505 0.195 16.349 1.00 98.31 98 ALA A N 1
ATOM 767 C CA . ALA A 1 98 ? -12.500 -1.080 15.626 1.00 98.31 98 ALA A CA 1
ATOM 768 C C . ALA A 1 98 ? -13.122 -0.983 14.216 1.00 98.31 98 ALA A C 1
ATOM 770 O O . ALA A 1 98 ? -12.615 -1.589 13.277 1.00 98.31 98 ALA A O 1
ATOM 771 N N . ARG A 1 99 ? -14.168 -0.161 14.039 1.00 98.06 99 ARG A N 1
ATOM 772 C CA . ARG A 1 99 ? -14.793 0.089 12.729 1.00 98.06 99 ARG A CA 1
ATOM 773 C C . ARG A 1 99 ? -13.799 0.698 11.738 1.00 98.06 99 ARG A C 1
ATOM 775 O O . ARG A 1 99 ? -13.717 0.245 10.607 1.00 98.06 99 ARG A O 1
ATOM 782 N N . MET A 1 100 ? -13.046 1.716 12.149 1.00 98.69 100 MET A N 1
ATOM 783 C CA . MET A 1 100 ? -12.075 2.387 11.278 1.00 98.69 100 MET A CA 1
ATOM 784 C C . MET A 1 100 ? -10.849 1.511 10.988 1.00 98.69 100 MET A C 1
ATOM 786 O O . MET A 1 100 ? -10.325 1.562 9.877 1.00 98.69 100 MET A O 1
ATOM 790 N N . MET A 1 101 ? -10.435 0.666 11.941 1.00 98.75 101 MET A N 1
ATOM 791 C CA . MET A 1 101 ? -9.452 -0.398 11.697 1.00 98.75 101 MET A CA 1
ATOM 792 C C . MET A 1 101 ? -9.943 -1.338 10.586 1.00 98.75 101 MET A C 1
ATOM 794 O O . MET A 1 101 ? -9.264 -1.488 9.574 1.00 98.75 101 MET A O 1
ATOM 798 N N . GLU A 1 102 ? -11.148 -1.903 10.730 1.00 98.81 102 GLU A N 1
ATOM 799 C CA . GLU A 1 102 ? -11.757 -2.775 9.716 1.00 98.81 102 GLU A CA 1
ATOM 800 C C . GLU A 1 102 ? -11.823 -2.090 8.348 1.00 98.81 102 GLU A C 1
ATOM 802 O O . GLU A 1 102 ? -11.427 -2.665 7.337 1.00 98.81 102 GLU A O 1
ATOM 807 N N . LEU A 1 103 ? -12.282 -0.838 8.324 1.00 98.75 103 LEU A N 1
ATOM 808 C CA . LEU A 1 103 ? -12.493 -0.083 7.098 1.00 98.75 103 LEU A CA 1
ATOM 809 C C . LEU A 1 103 ? -11.187 0.194 6.351 1.00 98.75 103 LEU A C 1
ATOM 811 O O . LEU A 1 103 ? -11.134 0.029 5.134 1.00 98.75 103 LEU A O 1
ATOM 815 N N . THR A 1 104 ? -10.127 0.555 7.077 1.00 98.94 104 THR A N 1
ATOM 816 C CA . THR A 1 104 ? -8.789 0.784 6.506 1.00 98.94 104 THR A CA 1
ATOM 817 C C . THR A 1 104 ? -8.235 -0.501 5.903 1.00 98.94 104 THR A C 1
ATOM 819 O O . THR A 1 104 ? -7.765 -0.518 4.767 1.00 98.94 104 THR A O 1
AT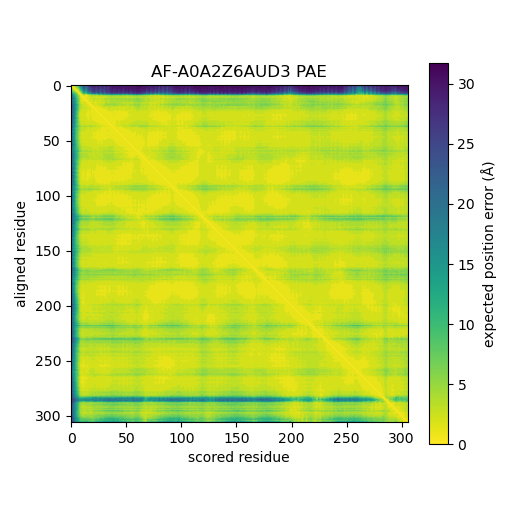OM 822 N N . LEU A 1 105 ? -8.349 -1.600 6.648 1.00 98.94 105 LEU A N 1
ATOM 823 C CA . LEU A 1 105 ? -7.875 -2.911 6.235 1.00 98.94 105 LEU A CA 1
ATOM 824 C C . LEU A 1 105 ? -8.635 -3.451 5.017 1.00 98.94 105 LEU A C 1
ATOM 826 O O . LEU A 1 105 ? -8.014 -3.901 4.057 1.00 98.94 105 LEU A O 1
ATOM 830 N N . VAL A 1 106 ? -9.962 -3.355 4.993 1.00 98.94 106 VAL A N 1
ATOM 831 C CA . VAL A 1 106 ? -10.749 -3.768 3.824 1.00 98.94 106 VAL A CA 1
ATOM 832 C C . VAL A 1 106 ? -10.467 -2.864 2.622 1.00 98.94 106 VAL A C 1
ATOM 834 O O . VAL A 1 106 ? -10.294 -3.375 1.519 1.00 98.94 106 VAL A O 1
ATOM 837 N N . SER A 1 107 ? -10.342 -1.547 2.817 1.00 98.94 107 SER A N 1
ATOM 838 C CA . SER A 1 107 ? -9.989 -0.616 1.732 1.00 98.94 107 SER A CA 1
ATOM 839 C C . SER A 1 107 ? -8.622 -0.946 1.127 1.00 98.94 107 SER A C 1
ATOM 841 O O . SER A 1 107 ? -8.475 -0.930 -0.092 1.00 98.94 107 SER A O 1
ATOM 843 N N . SER A 1 108 ? -7.649 -1.346 1.952 1.00 98.88 108 SER A N 1
ATOM 844 C CA . SER A 1 108 ? -6.331 -1.786 1.477 1.00 98.88 108 SER A CA 1
ATOM 845 C C . SER A 1 108 ? -6.385 -3.039 0.599 1.00 98.88 108 SER A C 1
ATOM 847 O O . SER A 1 108 ? -5.619 -3.160 -0.346 1.00 98.88 108 SER A O 1
ATOM 849 N N . LEU A 1 109 ? -7.332 -3.950 0.830 1.00 98.88 109 LEU A N 1
ATOM 850 C CA . LEU A 1 109 ? -7.498 -5.144 -0.006 1.00 98.88 109 LEU A CA 1
ATOM 851 C C . LEU A 1 109 ? -8.149 -4.839 -1.361 1.00 98.88 109 LEU A C 1
ATOM 853 O O . LEU A 1 109 ? -8.130 -5.691 -2.249 1.00 98.88 109 LEU A O 1
ATOM 857 N N . LEU A 1 110 ? -8.744 -3.651 -1.496 1.00 98.88 110 LEU A N 1
ATOM 858 C CA . LEU A 1 110 ? -9.528 -3.233 -2.653 1.00 98.88 110 LEU A CA 1
ATOM 859 C C . LEU A 1 110 ? -8.908 -2.056 -3.421 1.00 98.88 110 LEU A C 1
ATOM 861 O O . LEU A 1 110 ? -9.454 -1.685 -4.451 1.00 98.88 110 LEU A O 1
ATOM 865 N N . HIS A 1 111 ? -7.803 -1.461 -2.959 1.00 98.81 111 HIS A N 1
ATOM 866 C CA . HIS A 1 111 ? -7.281 -0.212 -3.537 1.00 98.81 111 HIS A CA 1
ATOM 867 C C . HIS A 1 111 ? -6.865 -0.331 -5.016 1.00 98.81 111 HIS A C 1
ATOM 869 O O . HIS A 1 111 ? -7.098 0.602 -5.780 1.00 98.81 111 HIS A O 1
ATOM 875 N N . ASP A 1 112 ? -6.390 -1.507 -5.437 1.00 98.56 112 ASP A N 1
ATOM 876 C CA . ASP A 1 112 ? -5.882 -1.780 -6.792 1.00 98.56 112 ASP A CA 1
ATOM 877 C C . ASP A 1 112 ? -6.811 -2.618 -7.680 1.00 98.56 112 ASP A C 1
ATOM 879 O O . ASP A 1 112 ? -6.495 -2.913 -8.833 1.00 98.56 112 ASP A O 1
ATOM 883 N N . VAL A 1 113 ? -7.983 -3.026 -7.186 1.00 98.50 113 VAL A N 1
ATOM 884 C CA . VAL A 1 113 ? -8.859 -3.942 -7.946 1.00 98.50 113 VAL A CA 1
ATOM 885 C C . VAL A 1 113 ? -9.383 -3.325 -9.244 1.00 98.50 113 VAL A C 1
ATOM 887 O O . VAL A 1 113 ? -9.768 -4.056 -10.150 1.00 98.50 113 VAL A O 1
ATOM 890 N N . GLY A 1 114 ? -9.346 -1.998 -9.372 1.00 98.31 114 GLY A N 1
ATOM 891 C CA . GLY A 1 114 ? -9.681 -1.256 -10.585 1.00 98.31 114 GLY A CA 1
ATOM 892 C C . GLY A 1 114 ? -8.717 -1.454 -11.760 1.00 98.31 114 GLY A C 1
ATOM 893 O O . GLY A 1 114 ? -8.980 -0.923 -12.843 1.00 98.31 114 GLY A O 1
ATOM 894 N N . LEU A 1 115 ? -7.627 -2.200 -11.564 1.00 98.38 115 LEU A N 1
ATOM 895 C CA . LEU A 1 115 ? -6.756 -2.712 -12.625 1.00 98.38 115 LEU A CA 1
ATOM 896 C C . LEU A 1 115 ? -7.246 -4.051 -13.197 1.00 98.38 115 LEU A C 1
ATOM 898 O O . LEU A 1 115 ? -6.850 -4.440 -14.293 1.00 98.38 115 LEU A O 1
ATOM 902 N N . ILE A 1 116 ? -8.095 -4.782 -12.470 1.00 98.38 116 ILE A N 1
ATOM 903 C CA . ILE A 1 116 ? -8.547 -6.112 -12.880 1.00 98.38 116 ILE A CA 1
ATOM 904 C C . ILE A 1 116 ? -9.617 -5.964 -13.960 1.00 98.38 116 ILE A C 1
ATOM 906 O O . ILE A 1 116 ? -10.645 -5.319 -13.766 1.00 98.38 116 ILE A O 1
ATOM 910 N N . GLN A 1 117 ? -9.377 -6.599 -15.104 1.00 97.94 117 GLN A N 1
ATOM 911 C CA . GLN A 1 117 ? -10.284 -6.561 -16.244 1.00 97.94 117 GLN A CA 1
ATOM 912 C C . GLN A 1 117 ? -11.606 -7.272 -15.927 1.00 97.94 117 GLN A C 1
ATOM 914 O O . GLN A 1 117 ? -11.624 -8.368 -15.351 1.00 97.94 117 GLN A O 1
ATOM 919 N N . GLU A 1 118 ? -12.714 -6.675 -16.361 1.00 96.94 118 GLU A N 1
ATOM 920 C CA . GLU A 1 118 ? -14.016 -7.342 -16.393 1.00 96.94 118 GLU A CA 1
ATOM 921 C C . GLU A 1 118 ? -13.993 -8.535 -17.364 1.00 96.94 118 GLU A C 1
ATOM 923 O O . GLU A 1 118 ? -13.186 -8.605 -18.289 1.00 96.94 118 GLU A O 1
ATOM 928 N N . GLU A 1 119 ? -14.889 -9.503 -17.169 1.00 96.06 119 GLU A N 1
ATOM 929 C CA . GLU A 1 119 ? -14.943 -10.751 -17.949 1.00 96.06 119 GLU A CA 1
ATOM 930 C C . GLU A 1 119 ? -15.067 -10.523 -19.466 1.00 96.06 119 GLU A C 1
ATOM 932 O O . GLU A 1 119 ? -14.542 -11.313 -20.256 1.00 96.06 119 GLU A O 1
ATOM 937 N N . ASN A 1 120 ? -15.730 -9.436 -19.865 1.00 95.25 120 ASN A N 1
ATOM 938 C CA . ASN A 1 120 ? -15.956 -9.050 -21.257 1.00 95.25 120 ASN A CA 1
ATOM 939 C C . ASN A 1 120 ? -14.774 -8.298 -21.898 1.00 95.25 120 ASN A C 1
ATOM 941 O O . ASN A 1 120 ? -14.758 -8.147 -23.121 1.00 95.25 120 ASN A O 1
ATOM 945 N N . ASP A 1 121 ? -13.796 -7.848 -21.111 1.00 96.44 121 ASP A N 1
ATOM 946 C CA . ASP A 1 121 ? -12.637 -7.121 -21.603 1.00 96.44 121 ASP A CA 1
ATOM 947 C C . ASP A 1 121 ? -11.496 -8.087 -21.949 1.00 96.44 121 ASP A C 1
ATOM 949 O O . ASP A 1 121 ? -10.820 -8.652 -21.089 1.00 96.44 121 ASP A O 1
ATOM 953 N N . MET A 1 122 ? -11.302 -8.296 -23.249 1.00 93.69 122 MET A N 1
ATOM 954 C CA . MET A 1 122 ? -10.357 -9.272 -23.802 1.00 93.69 122 MET A CA 1
ATOM 955 C C . MET A 1 122 ? -9.119 -8.624 -24.433 1.00 93.69 122 MET A C 1
ATOM 957 O O . MET A 1 122 ? -8.282 -9.337 -24.987 1.00 93.69 122 MET A O 1
ATOM 961 N N . GLU A 1 123 ? -9.028 -7.296 -24.421 1.00 94.81 123 GLU A N 1
ATOM 962 C CA . GLU A 1 123 ? -7.967 -6.552 -25.098 1.00 94.81 123 GLU A CA 1
ATOM 963 C C . GLU A 1 123 ? -6.850 -6.187 -24.121 1.00 94.81 123 GLU A C 1
ATOM 965 O O . GLU A 1 123 ? -7.127 -5.683 -23.034 1.00 94.81 123 GLU A O 1
ATOM 970 N N . GLY A 1 124 ? -5.595 -6.401 -24.519 1.00 95.00 124 GLY A N 1
ATOM 971 C CA . GLY A 1 124 ? -4.434 -6.063 -23.693 1.00 95.00 124 GLY A CA 1
ATOM 972 C C . GLY A 1 124 ? -4.440 -6.759 -22.329 1.00 95.00 124 GLY A C 1
ATOM 973 O O . GLY A 1 124 ? -4.985 -7.857 -22.167 1.00 95.00 124 GLY A O 1
ATOM 974 N N . THR A 1 125 ? -3.827 -6.105 -21.353 1.00 96.88 125 THR A N 1
ATOM 975 C CA . THR A 1 125 ? -3.828 -6.487 -19.944 1.00 96.88 125 THR A CA 1
ATOM 976 C C . THR A 1 125 ? -4.557 -5.439 -19.098 1.00 96.88 125 THR A C 1
ATOM 978 O O . THR A 1 125 ? -5.020 -4.407 -19.585 1.00 96.88 125 THR A O 1
ATOM 981 N N . GLY A 1 126 ? -4.662 -5.692 -17.793 1.00 97.25 126 GLY A N 1
ATOM 982 C CA . GLY A 1 126 ? -5.165 -4.730 -16.818 1.00 97.25 126 GLY A CA 1
ATOM 983 C C . GLY A 1 126 ? -4.308 -3.469 -16.699 1.00 97.25 126 GLY A C 1
ATOM 984 O O . GLY A 1 126 ? -4.799 -2.445 -16.235 1.00 97.25 126 GLY A O 1
ATOM 985 N N . ALA A 1 127 ? -3.058 -3.494 -17.169 1.00 97.00 127 ALA A N 1
ATOM 986 C CA . ALA A 1 127 ? -2.162 -2.345 -17.114 1.00 97.00 127 ALA A CA 1
ATOM 987 C C . ALA A 1 127 ? -2.684 -1.128 -17.890 1.00 97.00 127 ALA A C 1
ATOM 989 O O . ALA A 1 127 ? -2.466 0.007 -17.481 1.00 97.00 127 ALA A O 1
ATOM 990 N N . LYS A 1 128 ? -3.486 -1.317 -18.944 1.00 97.19 128 LYS A N 1
ATOM 991 C CA . LYS A 1 128 ? -4.151 -0.191 -19.629 1.00 97.19 128 LYS A CA 1
ATOM 992 C C . LYS A 1 128 ? -5.049 0.642 -18.702 1.00 97.19 128 LYS A C 1
ATOM 994 O O . LYS A 1 128 ? -5.387 1.784 -19.011 1.00 97.19 128 LYS A O 1
ATOM 999 N N . TYR A 1 129 ? -5.446 0.073 -17.562 1.00 97.50 129 TYR A N 1
ATOM 1000 C CA . TYR A 1 129 ? -6.208 0.736 -16.517 1.00 97.50 129 TYR A CA 1
ATOM 1001 C C . TYR A 1 129 ? -5.331 1.411 -15.455 1.00 97.50 129 TYR A C 1
ATOM 1003 O O . TYR A 1 129 ? -5.883 1.878 -14.469 1.00 97.50 129 TYR A O 1
ATOM 1011 N N . THR A 1 130 ? -4.013 1.551 -15.616 1.00 96.69 130 THR A N 1
ATOM 1012 C CA . THR A 1 130 ? -3.185 2.283 -14.637 1.00 96.69 130 THR A CA 1
ATOM 1013 C C . THR A 1 130 ? -3.701 3.701 -14.394 1.00 96.69 130 THR A C 1
ATOM 1015 O O . THR A 1 130 ? -3.829 4.126 -13.247 1.00 96.69 130 THR A O 1
ATOM 1018 N N . VAL A 1 131 ? -4.077 4.434 -15.446 1.00 95.75 131 VAL A N 1
ATOM 1019 C CA . VAL A 1 131 ? -4.650 5.776 -15.284 1.00 95.75 131 VAL A CA 1
ATOM 1020 C C . VAL A 1 131 ? -6.096 5.677 -14.794 1.00 95.75 131 VAL A C 1
ATOM 1022 O O . VAL A 1 131 ? -6.997 5.235 -15.514 1.00 95.75 131 VAL A O 1
ATOM 1025 N N . GLY A 1 132 ? -6.320 6.128 -13.562 1.00 95.50 132 GLY A N 1
ATOM 1026 C CA . GLY A 1 132 ? -7.629 6.183 -12.920 1.00 95.50 132 GLY A CA 1
ATOM 1027 C C . GLY A 1 132 ? -8.142 4.838 -12.399 1.00 95.50 132 GLY A C 1
ATOM 1028 O O . GLY A 1 132 ? -9.360 4.628 -12.338 1.00 95.50 132 GLY A O 1
ATOM 1029 N N . HIS A 1 133 ? -7.239 3.901 -12.081 1.00 98.19 133 HIS A N 1
ATOM 1030 C CA . HIS A 1 133 ? -7.628 2.644 -11.438 1.00 98.19 133 HIS A CA 1
ATOM 1031 C C . HIS A 1 133 ? -8.281 2.905 -10.082 1.00 98.19 133 HIS A C 1
ATOM 1033 O O . HIS A 1 133 ? -9.221 2.205 -9.737 1.00 98.19 133 HIS A O 1
ATOM 1039 N N . GLU A 1 134 ? -7.882 3.950 -9.361 1.00 98.50 134 GLU A N 1
ATOM 1040 C CA . GLU A 1 134 ? -8.411 4.293 -8.044 1.00 98.50 134 GLU A CA 1
ATOM 1041 C C . GLU A 1 134 ? -9.913 4.590 -8.117 1.00 98.50 134 GLU A C 1
ATOM 1043 O O . GLU A 1 134 ? -10.687 4.116 -7.287 1.00 98.50 134 GLU A O 1
ATOM 1048 N N . GLN A 1 135 ? -10.380 5.309 -9.149 1.00 98.50 135 GLN A N 1
ATOM 1049 C CA . GLN A 1 135 ? -11.815 5.556 -9.329 1.00 98.50 135 GLN A CA 1
ATOM 1050 C C . GLN A 1 135 ? -12.583 4.270 -9.666 1.00 98.50 135 GLN A C 1
ATOM 1052 O O . GLN A 1 135 ? -13.717 4.110 -9.206 1.00 98.50 135 GLN A O 1
ATOM 1057 N N . ARG A 1 136 ? -11.978 3.342 -10.421 1.00 98.62 136 ARG A N 1
ATOM 1058 C CA . ARG A 1 136 ? -12.557 2.011 -10.683 1.00 98.62 136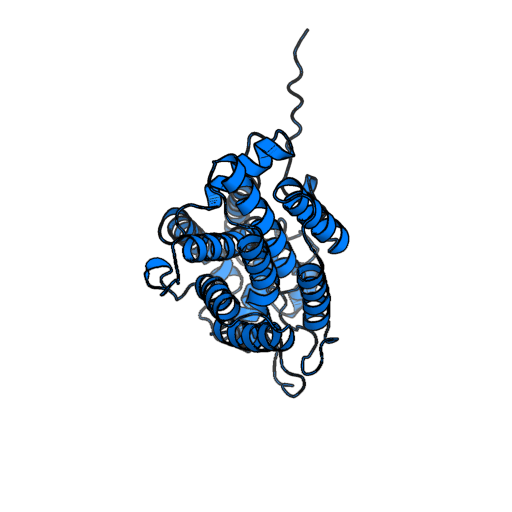 ARG A CA 1
ATOM 1059 C C . ARG A 1 136 ? -12.584 1.148 -9.419 1.00 98.62 136 ARG A C 1
ATOM 1061 O O . ARG A 1 136 ? -13.612 0.544 -9.130 1.00 98.62 136 ARG A O 1
ATOM 1068 N N . SER A 1 137 ? -11.521 1.167 -8.621 1.00 98.81 137 SER A N 1
ATOM 1069 C CA . SER A 1 137 ? -11.442 0.505 -7.316 1.00 98.81 137 SER A CA 1
ATOM 1070 C C . SER A 1 137 ? -12.498 1.038 -6.351 1.00 98.81 137 SER A C 1
ATOM 1072 O O . SER A 1 137 ? -13.187 0.263 -5.694 1.00 98.81 137 SER A O 1
ATOM 1074 N N . ILE A 1 138 ? -12.699 2.359 -6.307 1.00 98.88 138 ILE A N 1
ATOM 1075 C CA . ILE A 1 138 ? -13.762 2.993 -5.517 1.00 98.88 138 ILE A CA 1
ATOM 1076 C C . ILE A 1 138 ? -15.144 2.550 -6.006 1.00 98.88 138 ILE A C 1
ATOM 1078 O O . ILE A 1 138 ? -16.020 2.306 -5.178 1.00 98.88 138 ILE A O 1
ATOM 1082 N N . ALA A 1 139 ? -15.366 2.458 -7.321 1.00 98.75 139 ALA A N 1
ATOM 1083 C CA . ALA A 1 139 ? -16.634 1.976 -7.870 1.00 98.75 139 ALA A CA 1
ATOM 1084 C C . ALA A 1 139 ? -16.906 0.524 -7.446 1.00 98.75 139 ALA A C 1
ATOM 1086 O O . ALA A 1 139 ? -17.953 0.259 -6.858 1.00 98.75 139 ALA A O 1
ATOM 1087 N N . PHE A 1 140 ? -15.927 -0.371 -7.617 1.00 98.69 140 PHE A N 1
ATOM 1088 C CA . PHE A 1 140 ? -16.014 -1.753 -7.142 1.00 98.69 140 PHE A CA 1
ATOM 1089 C C . PHE A 1 140 ? -16.299 -1.824 -5.637 1.00 98.69 140 PHE A C 1
ATOM 1091 O O . PHE A 1 140 ? -17.192 -2.541 -5.191 1.00 98.69 140 PHE A O 1
ATOM 1098 N N . MET A 1 141 ? -15.547 -1.062 -4.839 1.00 98.75 141 MET A N 1
ATOM 1099 C CA . MET A 1 141 ? -15.670 -1.054 -3.385 1.00 98.75 141 MET A CA 1
ATOM 1100 C C . MET A 1 141 ? -17.062 -0.592 -2.943 1.00 98.75 141 MET A C 1
ATOM 1102 O O . MET A 1 141 ? -17.641 -1.206 -2.050 1.00 98.75 141 MET A O 1
ATOM 1106 N N . LYS A 1 142 ? -17.638 0.433 -3.587 1.00 98.81 142 LYS A N 1
ATOM 1107 C CA . LYS A 1 142 ? -19.001 0.903 -3.293 1.00 98.81 142 LYS A CA 1
ATOM 1108 C C . LYS A 1 142 ? -20.031 -0.208 -3.460 1.00 98.81 142 LYS A C 1
ATOM 1110 O O . LYS A 1 142 ? -20.839 -0.409 -2.552 1.00 98.81 142 LYS A O 1
ATOM 1115 N N . ASP A 1 143 ? -19.972 -0.934 -4.572 1.00 98.50 143 ASP A N 1
ATOM 1116 C CA . ASP A 1 143 ? -20.887 -2.044 -4.846 1.00 98.50 143 ASP A CA 1
ATOM 1117 C C . ASP A 1 143 ? -20.660 -3.193 -3.855 1.00 98.50 143 ASP A C 1
ATOM 1119 O O . ASP A 1 143 ? -21.606 -3.664 -3.223 1.00 98.50 143 ASP A O 1
ATOM 1123 N N . TYR A 1 144 ? -19.397 -3.559 -3.610 1.00 98.69 144 TYR A N 1
ATOM 1124 C CA . TYR A 1 144 ? -19.017 -4.604 -2.656 1.00 98.69 144 TYR A CA 1
ATOM 1125 C C . TYR A 1 144 ? -19.514 -4.316 -1.228 1.00 98.69 144 TYR A C 1
ATOM 1127 O O . TYR A 1 144 ? -20.044 -5.196 -0.544 1.00 98.69 144 TYR A O 1
ATOM 1135 N N . PHE A 1 145 ? -19.376 -3.073 -0.763 1.00 98.56 145 PHE A N 1
ATOM 1136 C CA . PHE A 1 145 ? -19.847 -2.649 0.556 1.00 98.56 145 PHE A CA 1
ATOM 1137 C C . PHE A 1 145 ? -21.371 -2.587 0.630 1.00 98.56 145 PHE A C 1
ATOM 1139 O O . PHE A 1 145 ? -21.951 -2.980 1.644 1.00 98.56 145 PHE A O 1
ATOM 1146 N N . HIS A 1 146 ? -22.020 -2.118 -0.435 1.00 98.19 146 HIS A N 1
ATOM 1147 C CA . HIS A 1 146 ? -23.473 -2.080 -0.520 1.00 98.19 146 HIS A CA 1
ATOM 1148 C C . HIS A 1 146 ? -24.074 -3.495 -0.472 1.00 98.19 146 HIS A C 1
ATOM 1150 O O . HIS A 1 146 ? -24.994 -3.743 0.307 1.00 98.19 146 HIS A O 1
ATOM 1156 N N . GLU A 1 147 ? -23.519 -4.450 -1.225 1.00 97.75 147 GLU A N 1
ATOM 1157 C CA . GLU A 1 147 ? -23.914 -5.867 -1.184 1.00 97.75 147 GLU A CA 1
ATOM 1158 C C . GLU A 1 147 ? -23.693 -6.504 0.194 1.00 97.75 147 GLU A C 1
ATOM 1160 O O . GLU A 1 147 ? -24.481 -7.346 0.629 1.00 97.75 147 GLU A O 1
ATOM 1165 N N . ALA A 1 148 ? -22.653 -6.074 0.911 1.00 97.44 148 ALA A N 1
ATOM 1166 C CA . ALA A 1 148 ? -22.386 -6.488 2.285 1.00 97.44 148 ALA A CA 1
ATOM 1167 C C . ALA A 1 148 ? -23.273 -5.780 3.333 1.00 97.44 148 ALA A C 1
ATOM 1169 O O . ALA A 1 148 ? -23.123 -6.035 4.528 1.00 97.44 148 ALA A O 1
ATOM 1170 N N . GLY A 1 149 ? -24.185 -4.892 2.918 1.00 97.94 149 GLY A N 1
ATOM 1171 C CA . GLY A 1 149 ? -25.087 -4.163 3.811 1.00 97.94 149 GLY A CA 1
ATOM 1172 C C . GLY A 1 149 ? -24.393 -3.102 4.669 1.00 97.94 149 GLY A C 1
ATOM 1173 O O . GLY A 1 149 ? -24.911 -2.737 5.728 1.00 97.94 149 GLY A O 1
ATOM 1174 N N . ARG A 1 150 ? -23.217 -2.614 4.252 1.00 97.88 150 ARG A N 1
ATOM 1175 C CA . ARG A 1 150 ? -22.485 -1.573 4.982 1.00 97.88 150 ARG A CA 1
ATOM 1176 C C . ARG A 1 150 ? -23.190 -0.219 4.851 1.00 97.88 150 ARG A C 1
ATOM 1178 O O . ARG A 1 150 ? -23.753 0.097 3.801 1.00 97.88 150 ARG A O 1
ATOM 1185 N N . PRO A 1 151 ? -23.172 0.606 5.908 1.00 97.88 151 PRO A N 1
ATOM 1186 C CA . PRO A 1 151 ? -23.829 1.903 5.887 1.00 97.88 151 PRO A CA 1
ATOM 1187 C C . PRO A 1 151 ? -23.126 2.879 4.935 1.00 97.88 151 PRO A C 1
ATOM 1189 O O . PRO A 1 151 ? -21.919 2.813 4.718 1.00 97.88 151 PRO A O 1
ATOM 1192 N N . GLY A 1 152 ? -23.876 3.855 4.415 1.00 98.00 152 GLY A N 1
ATOM 1193 C CA . GLY A 1 152 ? -23.358 4.819 3.436 1.00 98.00 152 GLY A CA 1
ATOM 1194 C C . GLY A 1 152 ? -22.175 5.668 3.921 1.00 98.00 152 GLY A C 1
ATOM 1195 O O . GLY A 1 152 ? -21.374 6.103 3.098 1.00 98.00 152 GLY A O 1
ATOM 1196 N N . PHE A 1 153 ? -22.029 5.881 5.234 1.00 97.69 153 PHE A N 1
ATOM 1197 C CA . PHE A 1 153 ? -20.861 6.577 5.781 1.00 97.69 153 PHE A CA 1
ATOM 1198 C C . PHE A 1 153 ? -19.583 5.726 5.694 1.00 97.69 153 PHE A C 1
ATOM 1200 O O . PHE A 1 153 ? -18.552 6.266 5.318 1.00 97.69 153 PHE A O 1
ATOM 1207 N N . ASP A 1 154 ? -19.653 4.403 5.905 1.00 98.44 154 ASP A N 1
ATOM 1208 C CA . ASP A 1 154 ? -18.496 3.510 5.712 1.00 98.44 154 ASP A CA 1
ATOM 1209 C C . ASP A 1 154 ? -18.060 3.516 4.242 1.00 98.44 154 ASP A C 1
ATOM 1211 O O . ASP A 1 154 ? -16.875 3.593 3.935 1.00 98.44 154 ASP A O 1
ATOM 1215 N N . ILE A 1 155 ? -19.032 3.487 3.325 1.00 98.56 155 ILE A N 1
ATOM 1216 C CA . ILE A 1 155 ? -18.784 3.566 1.880 1.00 98.56 155 ILE A CA 1
ATOM 1217 C C . ILE A 1 155 ? -18.082 4.882 1.516 1.00 98.56 155 ILE A C 1
ATOM 1219 O O . ILE A 1 155 ? -17.152 4.899 0.704 1.00 98.56 155 ILE A O 1
ATOM 1223 N N . HIS A 1 156 ? -18.532 5.998 2.092 1.00 98.56 156 HIS A N 1
ATOM 1224 C CA . HIS A 1 156 ? -17.906 7.297 1.873 1.00 98.56 156 HIS A CA 1
ATOM 1225 C C . HIS A 1 156 ? -16.469 7.314 2.404 1.00 98.56 156 HIS A C 1
ATOM 1227 O O . HIS A 1 156 ? -15.556 7.647 1.650 1.00 98.56 156 HIS A O 1
ATOM 1233 N N . ASP A 1 157 ? -16.263 6.910 3.655 1.00 98.69 157 ASP A N 1
ATOM 1234 C CA . ASP A 1 157 ? -14.960 6.950 4.315 1.00 98.69 157 ASP A CA 1
ATOM 1235 C C . ASP A 1 157 ? -13.948 6.025 3.607 1.00 98.69 157 ASP A C 1
ATOM 1237 O O . ASP A 1 157 ? -12.841 6.464 3.293 1.00 98.69 157 ASP A O 1
ATOM 1241 N N . ALA A 1 158 ? -14.339 4.801 3.224 1.00 98.81 158 ALA A N 1
ATOM 1242 C CA . ALA A 1 158 ? -13.508 3.902 2.408 1.00 98.81 158 ALA A CA 1
ATOM 1243 C C . ALA A 1 158 ? -13.168 4.490 1.032 1.00 98.81 158 ALA A C 1
ATOM 1245 O O . ALA A 1 158 ? -12.049 4.330 0.541 1.00 98.81 158 ALA A O 1
ATOM 1246 N N . SER A 1 159 ? -14.104 5.222 0.411 1.00 98.81 159 SER A N 1
ATOM 1247 C CA . SER A 1 159 ? -13.833 5.893 -0.867 1.00 98.81 159 SER A CA 1
ATOM 1248 C C . SER A 1 159 ? -12.707 6.914 -0.713 1.00 98.81 159 SER A C 1
ATOM 1250 O O . SER A 1 159 ? -11.862 7.014 -1.595 1.00 98.81 159 SER A O 1
ATOM 1252 N N . LYS A 1 160 ? -12.670 7.646 0.411 1.00 98.69 160 LYS A N 1
ATOM 1253 C CA . LYS A 1 160 ? -11.610 8.623 0.705 1.00 98.69 160 LYS A CA 1
ATOM 1254 C C . LYS A 1 160 ? -10.274 7.963 1.010 1.00 98.69 160 LYS A C 1
ATOM 1256 O O . LYS A 1 160 ? -9.239 8.518 0.655 1.00 98.69 160 LYS A O 1
ATOM 1261 N N . MET A 1 161 ? -10.294 6.787 1.633 1.00 98.81 161 MET A N 1
ATOM 1262 C CA . MET A 1 161 ? -9.080 6.008 1.874 1.00 98.81 161 MET A CA 1
ATOM 1263 C C . MET A 1 161 ? -8.424 5.584 0.559 1.00 98.81 161 MET A C 1
ATOM 1265 O O . MET A 1 161 ? -7.237 5.841 0.383 1.00 98.81 161 MET A O 1
ATOM 1269 N N . ILE A 1 162 ? -9.193 5.011 -0.374 1.00 98.88 162 ILE A N 1
ATOM 1270 C CA . ILE A 1 162 ? -8.677 4.621 -1.697 1.00 98.88 162 ILE A CA 1
ATOM 1271 C C . ILE A 1 162 ? -8.312 5.861 -2.529 1.00 98.88 162 ILE A C 1
ATOM 1273 O O . ILE A 1 162 ? -7.260 5.894 -3.145 1.00 98.88 162 ILE A O 1
ATOM 1277 N N . GLU A 1 163 ? -9.111 6.932 -2.509 1.00 98.62 163 GLU A N 1
ATOM 1278 C CA . GLU A 1 163 ? -8.798 8.172 -3.246 1.00 98.62 163 GLU A CA 1
ATOM 1279 C C . GLU A 1 163 ? -7.437 8.776 -2.848 1.00 98.62 163 GLU A C 1
ATOM 1281 O O . GLU A 1 163 ? -6.758 9.381 -3.676 1.00 98.62 163 GLU A O 1
ATOM 1286 N N . CYS A 1 164 ? -7.016 8.587 -1.595 1.00 98.50 164 CYS A N 1
ATOM 1287 C CA . CYS A 1 164 ? -5.752 9.098 -1.070 1.00 98.50 164 CYS A CA 1
ATOM 1288 C C . CYS A 1 164 ? -4.507 8.379 -1.631 1.00 98.50 164 CYS A C 1
ATOM 1290 O O . CYS A 1 164 ? -3.418 8.971 -1.629 1.00 98.50 164 CYS A O 1
ATOM 1292 N N . THR A 1 165 ? -4.647 7.146 -2.143 1.00 98.50 165 THR A N 1
ATOM 1293 C CA . THR A 1 165 ? -3.544 6.420 -2.806 1.00 98.50 165 THR A CA 1
ATOM 1294 C C . THR A 1 165 ? -3.196 7.039 -4.161 1.00 98.50 165 THR A C 1
ATOM 1296 O O . THR A 1 165 ? -2.057 6.944 -4.612 1.00 98.50 165 THR A O 1
ATOM 1299 N N . CYS A 1 166 ? -4.124 7.791 -4.765 1.00 97.44 166 CYS A N 1
ATOM 1300 C CA . CYS A 1 166 ? -3.895 8.431 -6.051 1.00 97.44 166 CYS A CA 1
ATOM 1301 C C . CYS A 1 166 ? -2.793 9.498 -5.973 1.00 97.44 166 CYS A C 1
ATOM 1303 O O . CYS A 1 166 ? -2.958 10.568 -5.374 1.00 97.44 166 CYS A O 1
ATOM 1305 N N . LEU A 1 167 ? -1.663 9.239 -6.639 1.00 93.94 167 LEU A N 1
ATOM 1306 C CA . LEU A 1 167 ? -0.496 10.130 -6.634 1.00 93.94 167 LEU A CA 1
ATOM 1307 C C . LEU A 1 167 ? -0.788 11.512 -7.234 1.00 93.94 167 LEU A C 1
ATOM 1309 O O . LEU A 1 167 ? -0.167 12.498 -6.836 1.00 93.94 167 LEU A O 1
ATOM 1313 N N . GLY A 1 168 ? -1.740 11.589 -8.169 1.00 92.44 168 GLY A N 1
ATOM 1314 C CA . GLY A 1 168 ? -2.182 12.841 -8.786 1.00 92.44 168 GLY A CA 1
ATOM 1315 C C . GLY A 1 168 ? -3.096 13.691 -7.899 1.00 92.44 168 GLY A C 1
ATOM 1316 O O . GLY A 1 168 ? -3.350 14.851 -8.224 1.00 92.44 168 GLY A O 1
ATOM 1317 N N . VAL A 1 169 ? -3.587 13.142 -6.784 1.00 92.62 169 VAL A N 1
ATOM 1318 C CA . VAL A 1 169 ? -4.455 13.849 -5.841 1.00 92.62 169 VAL A CA 1
ATOM 1319 C C . VAL A 1 169 ? -3.621 14.449 -4.710 1.00 92.62 169 VAL A C 1
ATOM 1321 O O . VAL A 1 169 ? -2.780 13.789 -4.087 1.00 92.62 169 VAL A O 1
ATOM 1324 N N . ASP A 1 170 ? -3.883 15.722 -4.412 1.00 93.50 170 ASP A N 1
ATOM 1325 C CA . ASP A 1 170 ? -3.389 16.366 -3.200 1.00 93.50 170 ASP A CA 1
ATOM 1326 C C . ASP A 1 170 ? -4.201 15.869 -1.998 1.00 93.50 170 ASP A C 1
ATOM 1328 O O . ASP A 1 170 ? -5.361 16.244 -1.810 1.00 93.50 170 ASP A O 1
ATOM 1332 N N . ALA A 1 171 ? -3.570 15.031 -1.174 1.00 94.50 171 ALA A N 1
ATOM 1333 C CA . ALA A 1 171 ? -4.183 14.427 0.004 1.00 94.50 171 ALA A CA 1
ATOM 1334 C C . ALA A 1 171 ? -4.723 15.457 1.013 1.00 94.50 171 ALA A C 1
ATOM 1336 O O . ALA A 1 171 ? -5.600 15.119 1.810 1.00 94.50 171 ALA A O 1
ATOM 1337 N N . THR A 1 172 ? -4.240 16.706 0.978 1.00 94.44 172 THR A N 1
ATOM 1338 C CA . THR A 1 172 ? -4.726 17.792 1.845 1.00 94.44 172 THR A CA 1
ATOM 1339 C C . THR A 1 172 ? -6.052 18.396 1.373 1.00 94.44 172 THR A C 1
ATOM 1341 O O . THR A 1 172 ? -6.770 18.983 2.181 1.00 94.44 172 THR A O 1
ATOM 1344 N N . ASN A 1 173 ? -6.412 18.198 0.100 1.00 94.81 173 ASN A N 1
ATOM 1345 C CA . ASN A 1 173 ? -7.629 18.733 -0.517 1.00 94.81 173 ASN A CA 1
ATOM 1346 C C . ASN A 1 173 ? -8.770 17.707 -0.613 1.00 94.81 173 ASN A C 1
ATOM 1348 O O . ASN A 1 173 ? -9.868 18.050 -1.058 1.00 94.81 173 ASN A O 1
ATOM 1352 N N . ILE A 1 174 ? -8.541 16.456 -0.207 1.00 97.12 174 ILE A N 1
ATOM 1353 C CA . ILE A 1 174 ? -9.595 15.439 -0.149 1.00 97.12 174 ILE A CA 1
ATOM 1354 C C . ILE A 1 174 ? -10.621 15.835 0.926 1.00 97.12 174 ILE A C 1
ATOM 1356 O O . ILE A 1 174 ? -10.282 16.167 2.061 1.00 97.12 174 ILE A O 1
ATOM 1360 N N . ALA A 1 175 ? -11.904 15.783 0.566 1.00 97.06 175 ALA A N 1
ATOM 1361 C CA . ALA A 1 175 ? -13.009 16.092 1.470 1.00 97.06 175 ALA A CA 1
ATOM 1362 C C . ALA A 1 175 ? -13.321 14.901 2.396 1.00 97.06 175 ALA A C 1
ATOM 1364 O O . ALA A 1 175 ? -14.181 14.079 2.080 1.00 97.06 175 ALA A O 1
ATOM 1365 N N . TYR A 1 176 ? -12.597 14.800 3.512 1.00 98.19 176 TYR A N 1
ATOM 1366 C CA . TYR A 1 176 ? -12.820 13.788 4.553 1.00 98.19 176 TYR A CA 1
ATOM 1367 C C . TYR A 1 176 ? -14.014 14.128 5.460 1.00 98.19 176 TYR A C 1
ATOM 1369 O O . TYR A 1 176 ? -14.273 15.303 5.725 1.00 98.19 176 TYR A O 1
ATOM 1377 N N . SER A 1 177 ? -14.683 13.102 6.000 1.00 96.88 177 SER A N 1
ATOM 1378 C CA . SER A 1 177 ? -15.755 13.260 6.999 1.00 96.88 177 SER A CA 1
ATOM 1379 C C . SER A 1 177 ? -15.252 13.857 8.315 1.00 96.88 177 SER A C 1
ATOM 1381 O O . SER A 1 177 ? -15.916 14.696 8.921 1.00 96.88 177 SER A O 1
ATOM 1383 N N . ASP A 1 178 ? -14.080 13.404 8.763 1.00 98.06 178 ASP A N 1
ATOM 1384 C CA . ASP A 1 178 ? -13.440 13.809 10.012 1.00 98.06 178 ASP A CA 1
ATOM 1385 C C . ASP A 1 178 ? -11.921 13.534 9.995 1.00 98.06 178 ASP A C 1
ATOM 1387 O O . ASP A 1 178 ? -11.357 12.980 9.043 1.00 98.06 178 ASP A O 1
ATOM 1391 N N . ASP A 1 179 ? -11.245 13.936 11.074 1.00 98.06 179 ASP A N 1
ATOM 1392 C CA . ASP A 1 179 ? -9.804 13.746 11.251 1.00 98.06 179 ASP A CA 1
ATOM 1393 C C . ASP A 1 179 ? -9.406 12.264 11.341 1.00 98.06 179 ASP A C 1
ATOM 1395 O O . ASP A 1 179 ? -8.305 11.902 10.926 1.00 98.06 179 ASP A O 1
ATOM 1399 N N . THR A 1 180 ? -10.291 11.395 11.841 1.00 98.50 180 THR A N 1
ATOM 1400 C CA . THR A 1 180 ? -10.050 9.947 11.919 1.00 98.50 180 THR A CA 1
ATOM 1401 C C . THR A 1 180 ? -10.050 9.311 10.530 1.00 98.50 180 THR A C 1
ATOM 1403 O O . THR A 1 180 ? -9.189 8.486 10.227 1.00 98.50 180 THR A O 1
ATOM 1406 N N . THR A 1 181 ? -10.967 9.726 9.661 1.00 98.75 181 THR A N 1
ATOM 1407 C CA . THR A 1 181 ? -11.049 9.299 8.261 1.00 98.75 181 THR A CA 1
ATOM 1408 C C . THR A 1 181 ? -9.828 9.775 7.490 1.00 98.75 181 THR A C 1
ATOM 1410 O O . THR A 1 181 ? -9.202 8.976 6.794 1.00 98.75 181 THR A O 1
ATOM 1413 N N . ARG A 1 182 ? -9.428 11.042 7.678 1.00 98.75 182 ARG A N 1
ATOM 1414 C CA . ARG A 1 182 ? -8.180 11.574 7.111 1.00 98.75 182 ARG A CA 1
ATOM 1415 C C . ARG A 1 182 ? -6.977 10.746 7.551 1.00 98.75 182 ARG A C 1
ATOM 1417 O O . ARG A 1 182 ? -6.187 10.335 6.711 1.00 98.75 182 ARG A O 1
ATOM 1424 N N . PHE A 1 183 ? -6.862 10.464 8.845 1.00 98.88 183 PHE A N 1
ATOM 1425 C CA . PHE A 1 183 ? -5.774 9.657 9.389 1.00 98.88 183 PHE A CA 1
ATOM 1426 C C . PHE A 1 183 ? -5.717 8.254 8.765 1.00 98.88 183 PHE A C 1
ATOM 1428 O O . PHE A 1 183 ? -4.661 7.822 8.316 1.00 98.88 183 PHE A O 1
ATOM 1435 N N . CYS A 1 184 ? -6.852 7.561 8.659 1.00 98.88 184 CYS A N 1
ATOM 1436 C CA . CYS A 1 184 ? -6.919 6.232 8.043 1.00 98.88 184 CYS A CA 1
ATOM 1437 C C . CYS A 1 184 ? -6.566 6.255 6.546 1.00 98.88 184 CYS A C 1
ATOM 1439 O O . CYS A 1 184 ? -5.876 5.366 6.052 1.00 98.88 184 CYS A O 1
ATOM 1441 N N . ALA A 1 185 ? -6.985 7.298 5.827 1.00 98.88 185 ALA A N 1
ATOM 1442 C CA . ALA A 1 185 ? -6.619 7.493 4.429 1.00 98.88 185 ALA A CA 1
ATOM 1443 C C . ALA A 1 185 ? -5.114 7.753 4.255 1.00 98.88 185 ALA A C 1
ATOM 1445 O O . ALA A 1 185 ? -4.491 7.224 3.338 1.00 98.88 185 ALA A O 1
ATOM 1446 N N . GLN A 1 186 ? -4.514 8.525 5.163 1.00 98.88 186 GLN A N 1
ATOM 1447 C CA . GLN A 1 186 ? -3.069 8.748 5.207 1.00 98.88 186 GLN A CA 1
ATOM 1448 C C . GLN A 1 186 ? -2.299 7.461 5.516 1.00 98.88 186 GLN A C 1
ATOM 1450 O O . GLN A 1 186 ? -1.251 7.229 4.913 1.00 98.88 186 GLN A O 1
ATOM 1455 N N . ILE A 1 187 ? -2.821 6.617 6.413 1.00 98.94 187 ILE A N 1
ATOM 1456 C CA . ILE A 1 187 ? -2.255 5.298 6.714 1.00 98.94 187 ILE A CA 1
ATOM 1457 C C . ILE A 1 187 ? -2.241 4.427 5.460 1.00 98.94 187 ILE A C 1
ATOM 1459 O O . ILE A 1 187 ? -1.179 3.912 5.128 1.00 98.94 187 ILE A O 1
ATOM 1463 N N . LEU A 1 188 ? -3.367 4.298 4.750 1.00 98.94 188 LEU A N 1
ATOM 1464 C CA . LEU A 1 188 ? -3.439 3.471 3.543 1.00 98.94 188 LEU A CA 1
ATOM 1465 C C . LEU A 1 188 ? -2.489 3.974 2.448 1.00 98.94 188 LEU A C 1
ATOM 1467 O O . LEU A 1 188 ? -1.660 3.212 1.964 1.00 98.94 188 LEU A O 1
ATOM 1471 N N . ALA A 1 189 ? -2.540 5.265 2.118 1.00 98.81 189 ALA A N 1
ATOM 1472 C CA . ALA A 1 189 ? -1.660 5.850 1.106 1.00 98.81 189 ALA A CA 1
ATOM 1473 C C . ALA A 1 189 ? -0.169 5.748 1.477 1.00 98.81 189 ALA A C 1
ATOM 1475 O O . ALA A 1 189 ? 0.685 5.594 0.611 1.00 98.81 189 ALA A O 1
ATOM 1476 N N . THR A 1 190 ? 0.164 5.825 2.767 1.00 98.88 190 THR A N 1
ATOM 1477 C CA . THR A 1 190 ? 1.542 5.614 3.232 1.00 98.88 190 THR A CA 1
ATOM 1478 C C . THR A 1 190 ? 1.937 4.144 3.160 1.00 98.88 190 THR A C 1
ATOM 1480 O O . THR A 1 190 ? 3.048 3.833 2.744 1.00 98.88 190 THR A O 1
ATOM 1483 N N . ALA A 1 191 ? 1.044 3.238 3.556 1.00 98.88 191 ALA A N 1
ATOM 1484 C CA . ALA A 1 191 ? 1.280 1.801 3.538 1.00 98.88 191 ALA A CA 1
ATOM 1485 C C . ALA A 1 191 ? 1.535 1.275 2.124 1.00 98.88 191 ALA A C 1
ATOM 1487 O O . ALA A 1 191 ? 2.413 0.435 1.949 1.00 98.88 191 ALA A O 1
ATOM 1488 N N . ASP A 1 192 ? 0.808 1.807 1.144 1.00 98.81 192 ASP A N 1
ATOM 1489 C CA . ASP A 1 192 ? 0.993 1.535 -0.279 1.00 98.81 192 ASP A CA 1
ATOM 1490 C C . ASP A 1 192 ? 2.440 1.830 -0.721 1.00 98.81 192 ASP A C 1
ATOM 1492 O O . ASP A 1 192 ? 3.201 0.937 -1.110 1.00 98.81 192 ASP A O 1
ATOM 1496 N N . LEU A 1 193 ? 2.894 3.062 -0.468 1.00 98.44 193 LEU A N 1
ATOM 1497 C CA . LEU A 1 193 ? 4.255 3.506 -0.774 1.00 98.44 193 LEU A CA 1
ATOM 1498 C C . LEU A 1 193 ? 5.338 2.733 -0.007 1.00 98.44 193 LEU A C 1
ATOM 1500 O O . LEU A 1 193 ? 6.376 2.386 -0.578 1.00 98.44 193 LEU A O 1
ATOM 1504 N N . LEU A 1 194 ? 5.128 2.476 1.288 1.00 98.44 194 LEU A N 1
ATOM 1505 C CA . LEU A 1 194 ? 6.089 1.743 2.111 1.00 98.44 194 LEU A CA 1
ATOM 1506 C C . LEU A 1 194 ? 6.218 0.288 1.662 1.00 98.44 194 LEU A C 1
ATOM 1508 O O . LEU A 1 194 ? 7.343 -0.191 1.538 1.00 98.44 194 LEU A O 1
ATOM 1512 N N . ALA A 1 195 ? 5.104 -0.407 1.418 1.00 97.69 195 ALA A N 1
ATOM 1513 C CA . ALA A 1 195 ? 5.115 -1.794 0.961 1.00 97.69 195 ALA A CA 1
ATOM 1514 C C . ALA A 1 195 ? 5.833 -1.919 -0.387 1.00 97.69 195 ALA A C 1
ATOM 1516 O O . ALA A 1 195 ? 6.732 -2.744 -0.517 1.00 97.69 195 ALA A O 1
ATOM 1517 N N . GLN A 1 196 ? 5.519 -1.032 -1.335 1.00 96.38 196 GLN A N 1
ATOM 1518 C CA . GLN A 1 196 ? 6.194 -0.954 -2.627 1.00 96.38 196 GLN A CA 1
ATOM 1519 C C . GLN A 1 196 ? 7.713 -0.779 -2.481 1.00 96.38 196 GLN A C 1
ATOM 1521 O O . GLN A 1 196 ? 8.487 -1.595 -2.976 1.00 96.38 196 GLN A O 1
ATOM 1526 N N . MET A 1 197 ? 8.167 0.284 -1.813 1.00 97.12 197 MET A N 1
ATOM 1527 C CA . MET A 1 197 ? 9.590 0.643 -1.824 1.00 97.12 197 MET A CA 1
ATOM 1528 C C . MET A 1 197 ? 10.447 -0.251 -0.914 1.00 97.12 197 MET A C 1
ATOM 1530 O O . MET A 1 197 ? 11.656 -0.381 -1.136 1.00 97.12 197 MET A O 1
ATOM 1534 N N . ALA A 1 198 ? 9.850 -0.834 0.131 1.00 97.38 198 ALA A N 1
ATOM 1535 C CA . ALA A 1 198 ? 10.536 -1.726 1.067 1.00 97.38 198 ALA A CA 1
ATOM 1536 C C . ALA A 1 198 ? 10.607 -3.176 0.574 1.00 97.38 198 ALA A C 1
ATOM 1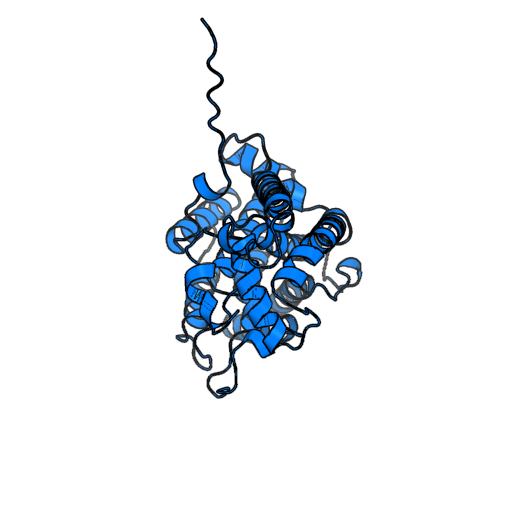538 O O . ALA A 1 198 ? 11.291 -3.990 1.200 1.00 97.38 198 ALA A O 1
ATOM 1539 N N . ASP A 1 199 ? 9.919 -3.505 -0.521 1.00 96.44 199 ASP A N 1
ATOM 1540 C CA . ASP A 1 199 ? 9.922 -4.840 -1.097 1.00 96.44 199 ASP A CA 1
ATOM 1541 C C . ASP A 1 199 ? 11.358 -5.310 -1.369 1.00 96.44 199 ASP A C 1
ATOM 1543 O O . ASP A 1 199 ? 12.190 -4.607 -1.951 1.00 96.44 199 ASP A O 1
ATOM 1547 N N . ARG A 1 200 ? 11.676 -6.535 -0.951 1.00 94.25 200 ARG A N 1
ATOM 1548 C CA . ARG A 1 200 ? 12.998 -7.127 -1.171 1.00 94.25 200 ARG A CA 1
ATOM 1549 C C . ARG A 1 200 ? 13.342 -7.229 -2.660 1.00 94.25 200 ARG A C 1
ATOM 1551 O O . ARG A 1 200 ? 14.522 -7.209 -3.003 1.00 94.25 200 ARG A O 1
ATOM 1558 N N . GLU A 1 201 ? 12.348 -7.371 -3.518 1.00 95.81 201 GLU A N 1
ATOM 1559 C CA . GLU A 1 201 ? 12.458 -7.490 -4.970 1.00 95.81 201 GLU A CA 1
ATOM 1560 C C . GLU A 1 201 ? 12.101 -6.171 -5.672 1.00 95.81 201 GLU A C 1
ATOM 1562 O O . GLU A 1 201 ? 11.837 -6.177 -6.871 1.00 95.81 201 GLU A O 1
ATOM 1567 N N . TYR A 1 202 ? 12.082 -5.039 -4.950 1.00 96.50 202 TYR A N 1
ATOM 1568 C CA . TYR A 1 202 ? 11.612 -3.751 -5.468 1.00 96.50 202 TYR A CA 1
ATOM 1569 C C . TYR A 1 202 ? 12.233 -3.384 -6.822 1.00 96.50 202 TYR A C 1
ATOM 1571 O O . TYR A 1 202 ? 11.504 -3.122 -7.774 1.00 96.50 202 TYR A O 1
ATOM 1579 N N . LEU A 1 203 ? 13.566 -3.416 -6.947 1.00 96.50 203 LEU A N 1
ATOM 1580 C CA . LEU A 1 203 ? 14.236 -3.002 -8.187 1.00 96.50 203 LEU A CA 1
ATOM 1581 C C . LEU A 1 203 ? 13.944 -3.941 -9.360 1.00 96.50 203 LEU A C 1
ATOM 1583 O O . LEU A 1 203 ? 13.794 -3.487 -10.490 1.00 96.50 203 LEU A O 1
ATOM 1587 N N . GLU A 1 204 ? 13.844 -5.244 -9.106 1.00 96.62 204 GLU A N 1
ATOM 1588 C CA . GLU A 1 204 ? 13.409 -6.213 -10.105 1.00 96.62 204 GLU A CA 1
ATOM 1589 C C . GLU A 1 204 ? 11.951 -5.978 -10.522 1.00 96.62 204 GLU A C 1
ATOM 1591 O O . GLU A 1 204 ? 11.625 -6.023 -11.710 1.00 96.62 204 GLU A O 1
ATOM 1596 N N . LYS A 1 205 ? 11.072 -5.687 -9.558 1.00 97.00 205 LYS A N 1
ATOM 1597 C CA . LYS A 1 205 ? 9.659 -5.391 -9.802 1.00 97.00 205 LYS A CA 1
ATOM 1598 C C . LYS A 1 205 ? 9.459 -4.083 -10.566 1.00 97.00 205 LYS A C 1
ATOM 1600 O O . LYS A 1 205 ? 8.484 -3.984 -11.303 1.00 97.00 205 LYS A O 1
ATOM 1605 N N . LEU A 1 206 ? 10.393 -3.131 -10.520 1.00 96.94 206 LEU A N 1
ATOM 1606 C CA . LEU A 1 206 ? 10.339 -1.954 -11.396 1.00 96.94 206 LEU A CA 1
ATOM 1607 C C . LEU A 1 206 ? 10.373 -2.325 -12.886 1.00 96.94 206 LEU A C 1
ATOM 1609 O O . LEU A 1 206 ? 9.797 -1.607 -13.693 1.00 96.94 206 LEU A O 1
ATOM 1613 N N . MET A 1 207 ? 10.959 -3.464 -13.272 1.00 96.56 207 MET A N 1
ATOM 1614 C CA . MET A 1 207 ? 10.882 -3.939 -14.661 1.00 96.56 207 MET A CA 1
ATOM 1615 C C . MET A 1 207 ? 9.461 -4.384 -15.029 1.00 96.56 207 MET A C 1
ATOM 1617 O O . MET A 1 207 ? 9.007 -4.134 -16.140 1.00 96.56 207 MET A O 1
ATOM 1621 N N . LEU A 1 208 ? 8.732 -4.981 -14.080 1.00 97.12 208 LEU A N 1
ATOM 1622 C CA . LEU A 1 208 ? 7.311 -5.303 -14.244 1.00 97.12 208 LEU A CA 1
ATOM 1623 C C . LEU A 1 208 ? 6.471 -4.026 -14.336 1.00 97.12 208 LEU A C 1
ATOM 1625 O O . LEU A 1 208 ? 5.609 -3.919 -15.201 1.00 97.12 208 LEU A O 1
ATOM 1629 N N . LEU A 1 209 ? 6.758 -3.049 -13.472 1.00 97.19 209 LEU A N 1
ATOM 1630 C CA . LEU A 1 209 ? 6.072 -1.760 -13.460 1.00 97.19 209 LEU A CA 1
ATOM 1631 C C . LEU A 1 209 ? 6.291 -0.988 -14.767 1.00 97.19 209 LEU A C 1
ATOM 1633 O O . LEU A 1 209 ? 5.360 -0.368 -15.268 1.00 97.19 209 LEU A O 1
ATOM 1637 N N . TYR A 1 210 ? 7.495 -1.054 -15.344 1.00 97.44 210 TYR A N 1
ATOM 1638 C CA . TYR A 1 210 ? 7.776 -0.464 -16.652 1.00 97.44 210 TYR A CA 1
ATOM 1639 C C . TYR A 1 210 ? 6.869 -1.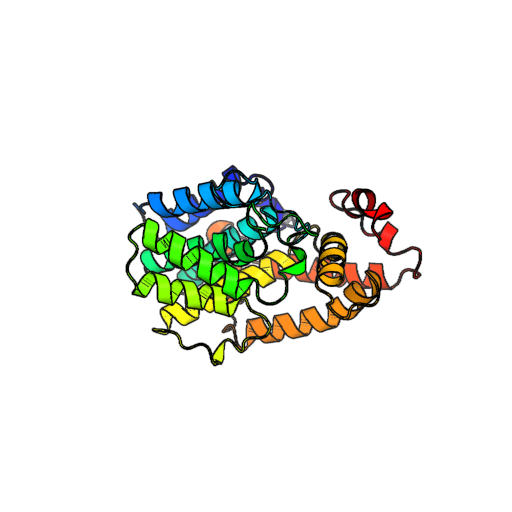035 -17.746 1.00 97.44 210 TYR A C 1
ATOM 1641 O O . TYR A 1 210 ? 6.283 -0.255 -18.488 1.00 97.44 210 TYR A O 1
ATOM 1649 N N . LEU A 1 211 ? 6.711 -2.362 -17.820 1.00 96.88 211 LEU A N 1
ATOM 1650 C CA . LEU A 1 211 ? 5.843 -3.000 -18.818 1.00 96.88 211 LEU A CA 1
ATOM 1651 C C . LEU A 1 211 ? 4.383 -2.553 -18.664 1.00 96.88 211 LEU A C 1
ATOM 1653 O O . LEU A 1 211 ? 3.698 -2.299 -19.652 1.00 96.88 211 LEU A O 1
ATOM 1657 N N . GLU A 1 212 ? 3.913 -2.398 -17.424 1.00 97.56 212 GLU A N 1
ATOM 1658 C CA . GLU A 1 212 ? 2.569 -1.868 -17.188 1.00 97.56 212 GLU A CA 1
ATOM 1659 C C . GLU A 1 212 ? 2.438 -0.404 -17.618 1.00 97.56 212 GLU A C 1
ATOM 1661 O O . GLU A 1 212 ? 1.460 -0.008 -18.251 1.00 97.56 212 GLU A O 1
ATOM 1666 N N . PHE A 1 213 ? 3.443 0.408 -17.297 1.00 97.19 213 PHE A N 1
ATOM 1667 C CA . PHE A 1 213 ? 3.494 1.816 -17.670 1.00 97.19 213 PHE A CA 1
ATOM 1668 C C . PHE A 1 213 ? 3.582 2.018 -19.183 1.00 97.19 213 PHE A C 1
ATOM 1670 O O . PHE A 1 213 ? 2.975 2.959 -19.695 1.00 97.19 213 PHE A O 1
ATOM 1677 N N . GLU A 1 214 ? 4.295 1.146 -19.893 1.00 97.19 214 GLU A N 1
ATOM 1678 C CA . GLU A 1 214 ? 4.371 1.151 -21.350 1.00 97.19 214 GLU A CA 1
ATOM 1679 C C . GLU A 1 214 ? 2.988 0.918 -21.971 1.00 97.19 214 GLU A C 1
ATOM 1681 O O . GLU A 1 214 ? 2.546 1.724 -22.792 1.00 97.19 214 GLU A O 1
ATOM 1686 N N . GLU A 1 215 ? 2.257 -0.112 -21.527 1.00 96.62 215 GLU A N 1
ATOM 1687 C CA . GLU A 1 215 ? 0.895 -0.375 -22.010 1.00 96.62 215 GLU A CA 1
ATOM 1688 C C . GLU A 1 215 ? -0.073 0.770 -21.666 1.00 96.62 215 GLU A C 1
ATOM 1690 O O . GLU A 1 215 ? -0.920 1.146 -22.479 1.00 96.62 215 GLU A O 1
ATOM 1695 N N . ALA A 1 216 ? 0.080 1.376 -20.486 1.00 96.44 216 ALA A N 1
ATOM 1696 C CA . ALA A 1 216 ? -0.700 2.535 -20.062 1.00 96.44 216 ALA A CA 1
ATOM 1697 C C . ALA A 1 216 ? -0.341 3.843 -20.800 1.00 96.44 216 ALA A C 1
ATOM 1699 O O . ALA A 1 216 ? -0.990 4.869 -20.577 1.00 96.44 216 ALA A O 1
ATOM 1700 N N . GLY A 1 217 ? 0.692 3.843 -21.652 1.00 95.88 217 GLY A N 1
ATOM 1701 C CA . GLY A 1 217 ? 1.143 5.022 -22.393 1.00 95.88 217 GLY A CA 1
ATOM 1702 C C . GLY A 1 217 ? 1.829 6.085 -21.527 1.00 95.88 217 GLY A C 1
ATOM 1703 O O . GLY A 1 217 ? 1.782 7.274 -21.856 1.00 95.88 217 GLY A O 1
ATOM 1704 N N . LEU A 1 218 ? 2.446 5.691 -20.409 1.00 94.75 218 LEU A N 1
ATOM 1705 C CA . LEU A 1 218 ? 3.190 6.597 -19.534 1.00 94.75 218 LEU A CA 1
ATOM 1706 C C . LEU A 1 218 ? 4.600 6.891 -20.089 1.00 94.75 218 LEU A C 1
ATOM 1708 O O . LEU A 1 218 ? 5.2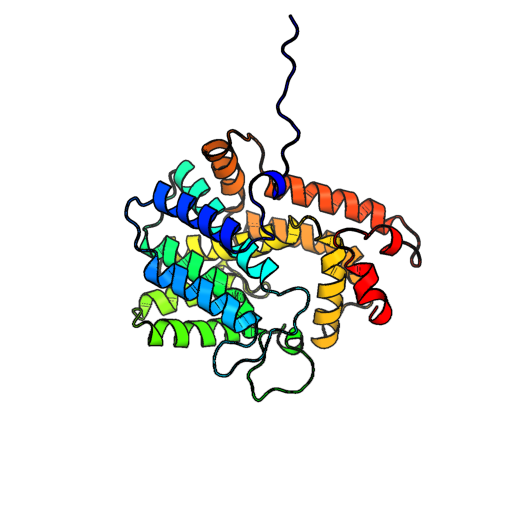17 6.035 -20.721 1.00 94.75 218 LEU A O 1
ATOM 1712 N N . PRO A 1 219 ? 5.150 8.103 -19.865 1.00 93.31 219 PRO A N 1
ATOM 1713 C CA . PRO A 1 219 ? 6.308 8.610 -20.608 1.00 93.31 219 PRO A CA 1
ATOM 1714 C C . PRO A 1 219 ? 7.664 8.134 -20.044 1.00 93.31 219 PRO A C 1
ATOM 1716 O O . PRO A 1 219 ? 8.508 8.948 -19.646 1.00 93.31 219 PRO A O 1
ATOM 1719 N N . TYR A 1 220 ? 7.884 6.818 -20.021 1.00 94.06 220 TYR A N 1
ATOM 1720 C CA . TYR A 1 220 ? 9.182 6.203 -19.730 1.00 94.06 220 TYR A CA 1
ATOM 1721 C C . TYR A 1 220 ? 9.808 5.647 -21.009 1.00 94.06 220 TYR A C 1
ATOM 1723 O O . TYR A 1 220 ? 9.188 4.875 -21.731 1.00 94.06 220 TYR A O 1
ATOM 1731 N N . ALA A 1 221 ? 11.044 6.049 -21.300 1.00 93.56 221 ALA A N 1
ATOM 1732 C CA . ALA A 1 221 ? 11.712 5.709 -22.556 1.00 93.56 221 ALA A CA 1
ATOM 1733 C C . ALA A 1 221 ? 12.272 4.277 -22.584 1.00 93.56 221 ALA A C 1
ATOM 1735 O O . ALA A 1 221 ? 12.516 3.741 -23.659 1.00 93.56 221 ALA A O 1
ATOM 1736 N N . SER A 1 222 ? 12.548 3.695 -21.415 1.00 94.12 222 SER A N 1
ATOM 1737 C CA . SER A 1 222 ? 13.094 2.343 -21.254 1.00 94.12 222 SER A CA 1
ATOM 1738 C C . SER A 1 222 ? 12.969 1.887 -19.791 1.00 94.12 222 SER A C 1
ATOM 1740 O O . SER A 1 222 ? 12.764 2.734 -18.910 1.00 94.12 222 SER A O 1
ATOM 1742 N N . PRO A 1 223 ? 13.190 0.595 -19.481 1.00 93.81 223 PRO A N 1
ATOM 1743 C CA . PRO A 1 223 ? 13.256 0.139 -18.093 1.00 93.81 223 PRO A CA 1
ATOM 1744 C C . PRO A 1 223 ? 14.367 0.847 -17.298 1.00 93.81 223 PRO A C 1
ATOM 1746 O O . PRO A 1 223 ? 14.197 1.169 -16.122 1.00 93.81 223 PRO A O 1
ATOM 1749 N N . ARG A 1 224 ? 15.492 1.175 -17.952 1.00 93.69 224 ARG A N 1
ATOM 1750 C CA . ARG A 1 224 ? 16.579 1.950 -17.338 1.00 93.69 224 ARG A CA 1
ATOM 1751 C C . ARG A 1 224 ? 16.162 3.389 -17.025 1.00 93.69 224 ARG A C 1
ATOM 1753 O O . ARG A 1 224 ? 16.490 3.877 -15.951 1.00 93.69 224 ARG A O 1
ATOM 1760 N N . ASP A 1 225 ? 15.408 4.043 -17.909 1.00 95.06 225 ASP A N 1
ATOM 1761 C CA . ASP A 1 225 ? 14.872 5.393 -17.660 1.00 95.06 225 ASP A CA 1
ATOM 1762 C C . ASP A 1 225 ? 13.969 5.412 -16.412 1.00 95.06 225 ASP A C 1
ATOM 1764 O O . ASP A 1 225 ? 14.051 6.332 -15.597 1.00 95.06 225 ASP A O 1
ATOM 1768 N N . LEU A 1 226 ? 13.166 4.362 -16.194 1.00 95.69 226 LEU A N 1
ATOM 1769 C CA . LEU A 1 226 ? 12.397 4.211 -14.955 1.00 95.69 226 LEU A CA 1
ATOM 1770 C C . LEU A 1 226 ? 13.310 4.081 -13.723 1.00 95.69 226 LEU A C 1
ATOM 1772 O O . LEU A 1 226 ? 13.075 4.763 -12.723 1.00 95.69 226 LEU A O 1
ATOM 1776 N N . LEU A 1 227 ? 14.374 3.273 -13.783 1.00 94.88 227 LEU A N 1
ATOM 1777 C CA . LEU A 1 227 ? 15.350 3.148 -12.686 1.00 94.88 227 LEU A CA 1
ATOM 1778 C C . LEU A 1 227 ? 16.062 4.475 -12.383 1.00 94.88 227 LEU A C 1
ATOM 1780 O O . LEU A 1 227 ? 16.183 4.856 -11.221 1.00 94.88 227 LEU A O 1
ATOM 1784 N N . GLU A 1 228 ? 16.493 5.210 -13.407 1.00 94.12 228 GLU A N 1
ATOM 1785 C CA . GLU A 1 228 ? 17.159 6.509 -13.249 1.00 94.12 228 GLU A CA 1
ATOM 1786 C C . GLU A 1 228 ? 16.222 7.541 -12.603 1.00 94.12 228 GLU A C 1
ATOM 1788 O O . GLU A 1 228 ? 16.596 8.234 -11.651 1.00 94.12 228 GLU A O 1
ATOM 1793 N N . LYS A 1 229 ? 14.959 7.590 -13.046 1.00 94.94 229 LYS A N 1
ATOM 1794 C CA . LYS A 1 229 ? 13.928 8.465 -12.466 1.00 94.94 229 LYS A CA 1
ATOM 1795 C C . LYS A 1 229 ? 13.473 8.029 -11.071 1.00 94.94 229 LYS A C 1
ATOM 1797 O O . LYS A 1 229 ? 12.974 8.867 -10.315 1.00 94.94 229 LYS A O 1
ATOM 1802 N N . THR A 1 230 ? 13.685 6.766 -10.690 1.00 92.88 230 THR A N 1
ATOM 1803 C CA . THR A 1 230 ? 13.292 6.234 -9.373 1.00 92.88 230 THR A CA 1
ATOM 1804 C C . THR A 1 230 ? 13.954 6.998 -8.224 1.00 92.88 230 THR A C 1
ATOM 1806 O O . THR A 1 230 ? 13.331 7.181 -7.180 1.00 92.88 230 THR A O 1
ATOM 1809 N N . HIS A 1 231 ? 15.166 7.535 -8.408 1.00 84.69 231 HIS A N 1
ATOM 1810 C CA . HIS A 1 231 ? 15.801 8.363 -7.379 1.00 84.69 231 HIS A CA 1
ATOM 1811 C C . HIS A 1 231 ? 14.997 9.641 -7.068 1.00 84.69 231 HIS A C 1
ATOM 1813 O O . HIS A 1 231 ? 14.743 9.960 -5.904 1.00 84.69 231 HIS A O 1
ATOM 1819 N N . GLY A 1 232 ? 14.552 10.357 -8.107 1.00 89.06 232 GLY A N 1
ATOM 1820 C CA . GLY A 1 232 ? 13.706 11.544 -7.951 1.00 89.06 232 GLY A CA 1
ATOM 1821 C C . GLY A 1 232 ? 12.315 11.198 -7.417 1.00 89.06 232 GLY A C 1
ATOM 1822 O O . GLY A 1 232 ? 11.788 11.905 -6.555 1.00 89.06 232 GLY A O 1
ATOM 1823 N N . PHE A 1 233 ? 11.753 10.074 -7.872 1.00 90.50 233 PHE A N 1
ATOM 1824 C CA . PHE A 1 233 ? 10.495 9.535 -7.357 1.00 90.50 233 PHE A CA 1
ATOM 1825 C C . PHE A 1 233 ? 10.571 9.261 -5.851 1.00 90.50 233 PHE A C 1
ATOM 1827 O O . PHE A 1 233 ? 9.688 9.695 -5.116 1.00 90.50 233 PHE A O 1
ATOM 1834 N N . TYR A 1 234 ? 11.651 8.638 -5.368 1.00 91.62 234 TYR A N 1
ATOM 1835 C CA . TYR A 1 234 ? 11.849 8.369 -3.944 1.00 91.62 234 TYR A CA 1
ATOM 1836 C C . TYR A 1 234 ? 11.812 9.649 -3.100 1.00 91.62 234 TYR A C 1
ATOM 1838 O O . TYR A 1 234 ? 11.044 9.737 -2.143 1.00 91.62 234 TYR A O 1
ATOM 1846 N N . ALA A 1 235 ? 12.580 10.675 -3.482 1.00 92.44 235 ALA A N 1
ATOM 1847 C CA . ALA A 1 235 ? 12.590 11.949 -2.763 1.00 92.44 235 ALA A CA 1
ATOM 1848 C C . ALA A 1 235 ? 11.198 12.610 -2.735 1.00 92.44 235 ALA A C 1
ATOM 1850 O O . ALA A 1 235 ? 10.770 13.129 -1.701 1.00 92.44 235 ALA A O 1
ATOM 1851 N N . MET A 1 236 ? 10.463 12.543 -3.851 1.00 94.81 236 MET A N 1
ATOM 1852 C CA . MET A 1 236 ? 9.085 13.030 -3.939 1.00 94.81 236 MET A CA 1
ATOM 1853 C C . MET A 1 236 ? 8.136 12.244 -3.023 1.00 94.81 236 MET A C 1
ATOM 1855 O O . MET A 1 236 ? 7.309 12.854 -2.345 1.00 94.81 236 MET A O 1
ATOM 1859 N N . MET A 1 237 ? 8.259 10.915 -2.966 1.00 95.12 237 MET A N 1
ATOM 1860 C CA . MET A 1 237 ? 7.426 10.064 -2.109 1.00 95.12 237 MET A CA 1
ATOM 1861 C C . MET A 1 237 ? 7.716 10.274 -0.625 1.00 95.12 237 MET A C 1
ATOM 1863 O O . MET A 1 237 ? 6.773 10.362 0.156 1.00 95.12 237 MET A O 1
ATOM 1867 N N . VAL A 1 238 ? 8.980 10.447 -0.226 1.00 94.38 238 VAL A N 1
ATOM 1868 C CA . VAL A 1 238 ? 9.324 10.840 1.152 1.00 94.38 238 VAL A CA 1
ATOM 1869 C C . VAL A 1 238 ? 8.690 12.187 1.498 1.00 94.38 238 VAL A C 1
ATOM 1871 O O . VAL A 1 238 ? 8.034 12.302 2.530 1.00 94.38 238 VAL A O 1
ATOM 1874 N N . GLY A 1 239 ? 8.786 13.183 0.609 1.00 96.31 239 GLY A N 1
ATOM 1875 C CA . GLY A 1 239 ? 8.126 14.478 0.799 1.00 96.31 239 GLY A CA 1
ATOM 1876 C C . GLY A 1 239 ? 6.599 14.372 0.908 1.00 96.31 239 GLY A C 1
ATOM 1877 O O . GLY A 1 239 ? 5.991 15.051 1.737 1.00 96.31 239 GLY A O 1
ATOM 1878 N N . ARG A 1 240 ? 5.973 13.486 0.121 1.00 97.31 240 ARG A N 1
ATOM 1879 C CA . ARG A 1 240 ? 4.534 13.190 0.208 1.00 97.31 240 ARG A CA 1
ATOM 1880 C C . ARG A 1 240 ? 4.175 12.543 1.550 1.00 97.31 240 ARG A C 1
ATOM 1882 O O . ARG A 1 240 ? 3.230 12.996 2.194 1.00 97.31 240 ARG A O 1
ATOM 1889 N N . MET A 1 241 ? 4.926 11.525 1.974 1.00 97.62 241 MET A N 1
ATOM 1890 C CA . MET A 1 241 ? 4.697 10.802 3.229 1.00 97.62 241 MET A CA 1
ATOM 1891 C C . MET A 1 241 ? 4.870 11.703 4.457 1.00 97.62 241 MET A C 1
ATOM 1893 O O . MET A 1 241 ? 4.009 11.710 5.334 1.00 97.62 241 MET A O 1
ATOM 1897 N N . ASP A 1 242 ? 5.943 12.496 4.498 1.00 96.88 242 ASP A N 1
ATOM 1898 C CA . ASP A 1 242 ? 6.290 13.340 5.649 1.00 96.88 242 ASP A CA 1
ATOM 1899 C C . ASP A 1 242 ? 5.510 14.668 5.688 1.00 96.88 242 ASP A C 1
ATOM 1901 O O . ASP A 1 242 ? 5.398 15.286 6.746 1.00 96.88 242 ASP A O 1
ATOM 1905 N N . GLY A 1 243 ? 4.931 15.091 4.559 1.00 96.81 243 GLY A N 1
ATOM 1906 C CA . GLY A 1 243 ? 4.102 16.292 4.443 1.00 96.81 243 GLY A CA 1
ATOM 1907 C C . GLY A 1 243 ? 2.603 15.977 4.293 1.00 96.81 243 GLY A C 1
ATOM 1908 O O . GLY A 1 243 ? 1.934 15.757 5.305 1.00 96.81 243 GLY A O 1
ATOM 1909 N N . PRO A 1 244 ? 2.042 15.976 3.064 1.00 97.19 244 PRO A N 1
ATOM 1910 C CA . PRO A 1 244 ? 0.609 15.765 2.806 1.00 97.19 244 PRO A CA 1
ATOM 1911 C C . PRO A 1 244 ? -0.026 14.534 3.475 1.00 97.19 244 PRO A C 1
ATOM 1913 O O . PRO A 1 244 ? -1.202 14.578 3.844 1.00 97.19 244 PRO A O 1
ATOM 1916 N N . LEU A 1 245 ? 0.731 13.448 3.674 1.00 98.25 245 LEU A N 1
ATOM 1917 C CA . LEU A 1 245 ? 0.247 12.238 4.352 1.00 98.25 245 LEU A CA 1
ATOM 1918 C C . LEU A 1 245 ? 0.490 12.235 5.872 1.00 98.25 245 LEU A C 1
ATOM 1920 O O . LEU A 1 245 ? 0.350 11.208 6.527 1.00 98.25 245 LEU A O 1
ATOM 1924 N N . GLY A 1 246 ? 0.827 13.379 6.468 1.00 97.50 246 GLY A N 1
ATOM 1925 C CA . GLY A 1 246 ? 0.840 13.560 7.922 1.00 97.50 246 GLY A CA 1
ATOM 1926 C C . GLY A 1 246 ? 1.991 12.869 8.659 1.00 97.50 246 GLY A C 1
ATOM 1927 O O . GLY A 1 246 ? 1.949 12.757 9.891 1.00 97.50 246 GLY A O 1
ATOM 1928 N N . GLY A 1 247 ? 3.011 12.387 7.942 1.00 98.19 247 GLY A N 1
ATOM 1929 C CA . GLY A 1 247 ? 4.184 11.730 8.516 1.00 98.19 247 GLY A CA 1
ATOM 1930 C C . GLY A 1 247 ? 3.858 10.431 9.244 1.00 98.19 247 GLY A C 1
ATOM 1931 O O . GLY A 1 247 ? 4.563 10.078 10.190 1.00 98.19 247 GLY A O 1
ATOM 1932 N N . VAL A 1 248 ? 2.769 9.746 8.874 1.00 98.62 248 VAL A N 1
ATOM 1933 C CA . VAL A 1 248 ? 2.293 8.541 9.580 1.00 98.62 248 VAL A CA 1
ATOM 1934 C C . VAL A 1 248 ? 3.235 7.346 9.425 1.00 98.62 248 VAL A C 1
ATOM 1936 O O . VAL A 1 248 ? 3.158 6.408 10.214 1.00 98.62 248 VAL A O 1
ATOM 1939 N N . ARG A 1 249 ? 4.194 7.401 8.488 1.00 98.06 249 ARG A N 1
ATOM 1940 C CA . ARG A 1 249 ? 5.232 6.369 8.360 1.00 98.06 249 ARG A CA 1
ATOM 1941 C C . ARG A 1 249 ? 6.022 6.166 9.652 1.00 98.06 249 ARG A C 1
ATOM 1943 O O . ARG A 1 249 ? 6.428 5.049 9.912 1.00 98.06 249 ARG A O 1
ATOM 1950 N N . ARG A 1 250 ? 6.160 7.197 10.501 1.00 97.88 250 ARG A N 1
ATOM 1951 C CA . ARG A 1 250 ? 6.882 7.130 11.788 1.00 97.88 250 ARG A CA 1
ATOM 1952 C C . ARG A 1 250 ? 6.379 6.037 12.741 1.00 97.88 250 ARG A C 1
ATOM 1954 O O . ARG A 1 250 ? 7.119 5.613 13.621 1.00 97.88 250 ARG A O 1
ATOM 1961 N N . PHE A 1 251 ? 5.129 5.597 12.586 1.00 98.75 251 PHE A N 1
ATOM 1962 C CA . PHE A 1 251 ? 4.525 4.592 13.460 1.00 98.75 251 PHE A CA 1
ATOM 1963 C C . PHE A 1 251 ? 5.067 3.177 13.231 1.00 98.75 251 PHE A C 1
ATOM 1965 O O . PHE A 1 251 ? 4.911 2.320 14.099 1.00 98.75 251 PHE A O 1
ATOM 1972 N N . SER A 1 252 ? 5.734 2.917 12.105 1.00 98.25 252 SER A N 1
ATOM 1973 C CA . SER A 1 252 ? 6.434 1.651 11.848 1.00 98.25 252 SER A CA 1
ATOM 1974 C C . SER A 1 252 ? 7.405 1.296 12.982 1.00 98.25 252 SER A C 1
ATOM 1976 O O . SER A 1 252 ? 7.364 0.174 13.484 1.00 98.25 252 SER A O 1
ATOM 1978 N N . LEU A 1 253 ? 8.217 2.258 13.438 1.00 98.31 253 LEU A N 1
ATOM 1979 C CA . LEU A 1 253 ? 9.179 2.078 14.525 1.00 98.31 253 LEU A CA 1
ATOM 1980 C C . LEU A 1 253 ? 8.475 1.629 15.805 1.00 98.31 253 LEU A C 1
ATOM 1982 O O . LEU A 1 253 ? 8.828 0.601 16.372 1.00 98.31 253 LEU A O 1
ATOM 1986 N N . ALA A 1 254 ? 7.432 2.350 16.222 1.00 98.31 254 ALA A N 1
ATOM 1987 C CA . ALA A 1 254 ? 6.686 2.027 17.434 1.00 98.31 254 ALA A CA 1
ATOM 1988 C C . ALA A 1 254 ? 6.057 0.622 17.370 1.00 98.31 254 ALA A C 1
ATOM 1990 O O . ALA A 1 254 ? 6.036 -0.106 18.365 1.00 98.31 254 ALA A O 1
ATOM 1991 N N . HIS A 1 255 ? 5.594 0.201 16.189 1.00 98.50 255 HIS A N 1
ATOM 1992 C CA . HIS A 1 255 ? 5.115 -1.160 15.975 1.00 98.50 255 HIS A CA 1
ATOM 1993 C C . HIS A 1 255 ? 6.231 -2.203 16.133 1.00 98.50 255 HIS A C 1
ATOM 1995 O O . HIS A 1 255 ? 6.039 -3.168 16.875 1.00 98.50 255 HIS A O 1
ATOM 2001 N N . PHE A 1 256 ? 7.385 -2.012 15.483 1.00 98.31 256 PHE A N 1
ATOM 2002 C CA . PHE A 1 256 ? 8.499 -2.962 15.556 1.00 98.31 256 PHE A CA 1
ATOM 2003 C C . PHE A 1 256 ? 9.105 -3.058 16.961 1.00 98.31 256 PHE A C 1
ATOM 2005 O O . PHE A 1 256 ? 9.334 -4.167 17.453 1.00 98.31 256 PHE A O 1
ATOM 2012 N N . THR A 1 257 ? 9.260 -1.918 17.638 1.00 97.81 257 THR A N 1
ATOM 2013 C CA . THR A 1 257 ? 9.695 -1.834 19.035 1.00 97.81 257 THR A CA 1
ATOM 2014 C C . THR A 1 257 ? 8.740 -2.598 19.949 1.00 97.81 257 THR A C 1
ATOM 2016 O O . THR A 1 257 ? 9.178 -3.428 20.738 1.00 97.81 257 THR A O 1
ATOM 2019 N N . SER A 1 258 ? 7.432 -2.354 19.837 1.00 97.56 258 SER A N 1
ATOM 2020 C CA . SER A 1 258 ? 6.439 -2.960 20.733 1.00 97.56 258 SER A CA 1
ATOM 2021 C C . SER A 1 258 ? 6.270 -4.463 20.496 1.00 97.56 258 SER A C 1
ATOM 2023 O O . SER A 1 258 ? 6.215 -5.242 21.447 1.00 97.56 258 SER A O 1
ATOM 2025 N N . LYS A 1 259 ? 6.208 -4.895 19.231 1.00 96.44 259 LYS A N 1
ATOM 2026 C CA . LYS A 1 259 ? 5.856 -6.279 18.895 1.00 96.44 259 LYS A CA 1
ATOM 2027 C C . LYS A 1 259 ? 7.044 -7.245 18.879 1.00 96.44 259 LYS A C 1
ATOM 2029 O O . LYS A 1 259 ? 6.866 -8.410 19.230 1.00 96.44 259 LYS A O 1
ATOM 2034 N N . TRP A 1 260 ? 8.230 -6.789 18.476 1.00 95.62 260 TRP A N 1
ATOM 2035 C CA . TRP A 1 260 ? 9.400 -7.662 18.293 1.00 95.62 260 TRP A CA 1
ATOM 2036 C C . TRP A 1 260 ? 10.665 -7.183 19.012 1.00 95.62 260 TRP A C 1
ATOM 2038 O O . TRP A 1 260 ? 11.715 -7.785 18.807 1.00 95.62 260 TRP A O 1
ATOM 2048 N N . ASP A 1 261 ? 10.584 -6.136 19.841 1.00 96.19 261 ASP A N 1
ATOM 2049 C CA . ASP A 1 261 ? 11.746 -5.522 20.507 1.00 96.19 261 ASP A CA 1
ATOM 2050 C C . ASP A 1 261 ? 12.847 -5.095 19.513 1.00 96.19 261 ASP A C 1
ATOM 2052 O O . ASP A 1 261 ? 14.047 -5.166 19.777 1.00 96.19 261 ASP A O 1
ATOM 2056 N N . VAL A 1 262 ? 12.428 -4.653 18.322 1.00 96.94 262 VAL A N 1
ATOM 2057 C CA . VAL A 1 262 ? 13.322 -4.149 17.276 1.00 96.94 262 VAL A CA 1
ATOM 2058 C C . VAL A 1 262 ? 13.294 -2.625 17.302 1.00 96.94 262 VAL A C 1
ATOM 2060 O O . VAL A 1 262 ? 12.292 -2.014 16.946 1.00 96.94 262 VAL A O 1
ATOM 2063 N N . GLN A 1 263 ? 14.407 -2.006 17.699 1.00 95.94 263 GLN A N 1
ATOM 2064 C CA . GLN A 1 263 ? 14.547 -0.546 17.835 1.00 95.94 263 GLN A CA 1
ATOM 2065 C C . GLN A 1 263 ? 14.914 0.150 16.509 1.00 95.94 263 GLN A C 1
ATOM 2067 O O . GLN A 1 263 ? 15.677 1.115 16.488 1.00 95.94 263 GLN A O 1
ATOM 2072 N N . GLU A 1 264 ? 14.394 -0.358 15.391 1.00 95.81 264 GLU A N 1
ATOM 2073 C CA . GLU A 1 264 ? 14.660 0.134 14.038 1.00 95.81 264 GLU A CA 1
ATOM 2074 C C . GLU A 1 264 ? 13.372 0.140 13.204 1.00 95.81 264 GLU A C 1
ATOM 2076 O O . GLU A 1 264 ? 12.548 -0.773 13.292 1.00 95.81 264 GLU A O 1
ATOM 2081 N N . ASP A 1 265 ? 13.212 1.149 12.344 1.00 97.12 265 ASP A N 1
ATOM 2082 C CA . ASP A 1 265 ? 12.175 1.136 11.313 1.00 97.12 265 ASP A CA 1
ATOM 2083 C C . ASP A 1 265 ? 12.606 0.210 10.167 1.00 97.12 265 ASP A C 1
ATOM 2085 O O . ASP A 1 265 ? 13.388 0.584 9.290 1.00 97.12 265 ASP A O 1
ATOM 2089 N N . LEU A 1 266 ? 12.087 -1.020 10.169 1.00 98.00 266 LEU A N 1
ATOM 2090 C CA . LEU A 1 266 ? 12.443 -2.019 9.164 1.00 98.00 266 LEU A CA 1
ATOM 2091 C C . LEU A 1 266 ? 11.920 -1.693 7.755 1.00 98.00 266 LEU A C 1
ATOM 2093 O O . LEU A 1 266 ? 12.486 -2.209 6.785 1.00 98.00 266 LEU A O 1
ATOM 2097 N N . TYR A 1 267 ? 10.886 -0.851 7.614 1.00 98.25 267 TYR A N 1
ATOM 2098 C CA . TYR A 1 267 ? 10.465 -0.354 6.300 1.00 98.25 267 TYR A CA 1
ATOM 2099 C C . TYR A 1 267 ? 11.512 0.623 5.766 1.00 98.25 267 TYR A C 1
ATOM 2101 O O . TYR A 1 267 ? 12.066 0.387 4.694 1.00 98.25 267 TYR A O 1
ATOM 2109 N N . ASP A 1 268 ? 11.851 1.658 6.539 1.00 97.12 268 ASP A N 1
ATOM 2110 C CA . ASP A 1 268 ? 12.846 2.665 6.146 1.00 97.12 268 ASP A CA 1
ATOM 2111 C C . ASP A 1 268 ? 14.220 2.029 5.873 1.00 97.12 268 ASP A C 1
ATOM 2113 O O . ASP A 1 268 ? 14.816 2.270 4.824 1.00 97.12 268 ASP A O 1
ATOM 2117 N N . LYS A 1 269 ? 14.668 1.103 6.731 1.00 97.12 269 LYS A N 1
ATOM 2118 C CA . LYS A 1 269 ? 15.903 0.326 6.528 1.00 97.12 269 LYS A CA 1
ATOM 2119 C C . LYS A 1 269 ? 15.915 -0.431 5.198 1.00 97.12 269 LYS A C 1
ATOM 2121 O O . LYS A 1 269 ? 16.918 -0.416 4.482 1.00 97.12 269 LYS A O 1
ATOM 2126 N N . SER A 1 270 ? 14.811 -1.098 4.856 1.00 97.25 270 SER A N 1
ATOM 2127 C CA . SER A 1 270 ? 14.705 -1.864 3.606 1.00 97.25 270 SER A CA 1
ATOM 2128 C C . SER A 1 270 ? 14.700 -0.940 2.386 1.00 97.25 270 SER A C 1
ATOM 2130 O O . SER A 1 270 ? 15.399 -1.209 1.408 1.00 97.25 270 SER A O 1
ATOM 2132 N N . ILE A 1 271 ? 13.996 0.191 2.474 1.00 97.06 271 ILE A N 1
ATOM 2133 C CA . ILE A 1 271 ? 13.963 1.211 1.423 1.00 97.06 271 ILE A CA 1
ATOM 2134 C C . ILE A 1 271 ? 15.359 1.798 1.192 1.00 97.06 271 ILE A C 1
ATOM 2136 O O . ILE A 1 271 ? 15.824 1.850 0.053 1.00 97.06 271 ILE A O 1
ATOM 2140 N N . GLN A 1 272 ? 16.070 2.179 2.256 1.00 95.81 272 GLN A N 1
ATOM 2141 C CA . GLN A 1 272 ? 17.441 2.684 2.161 1.00 95.81 272 GLN A CA 1
ATOM 2142 C C . GLN A 1 272 ? 18.381 1.659 1.516 1.00 95.81 272 GLN A C 1
ATOM 2144 O O . GLN A 1 272 ? 19.183 2.021 0.655 1.00 95.81 272 GLN A O 1
ATOM 2149 N N . ALA A 1 273 ? 18.259 0.376 1.872 1.00 96.25 273 ALA A N 1
ATOM 2150 C CA . ALA A 1 273 ? 19.049 -0.689 1.261 1.00 96.25 273 ALA A CA 1
ATOM 2151 C C . ALA A 1 273 ? 18.747 -0.853 -0.240 1.00 96.25 273 ALA A C 1
ATOM 2153 O O . ALA A 1 273 ? 19.670 -1.030 -1.038 1.00 96.25 273 ALA A O 1
ATOM 2154 N N . ASN A 1 274 ? 17.477 -0.757 -0.642 1.00 96.69 274 ASN A N 1
ATOM 2155 C CA . ASN A 1 274 ? 17.080 -0.787 -2.048 1.00 96.69 274 ASN A CA 1
ATOM 2156 C C . ASN A 1 274 ? 17.610 0.429 -2.819 1.00 96.69 274 ASN A C 1
ATOM 2158 O O . ASN A 1 274 ? 18.128 0.269 -3.922 1.00 96.69 274 ASN A O 1
ATOM 2162 N N . MET A 1 275 ? 17.551 1.629 -2.234 1.00 95.38 275 MET A N 1
ATOM 2163 C CA . MET A 1 275 ? 18.082 2.851 -2.851 1.00 95.38 275 MET A CA 1
ATOM 2164 C C . MET A 1 275 ? 19.607 2.824 -2.965 1.00 95.38 275 MET A C 1
ATOM 2166 O O . MET A 1 275 ? 20.151 3.175 -4.008 1.00 95.38 275 MET A O 1
ATOM 2170 N N . ALA A 1 276 ? 20.309 2.338 -1.939 1.00 95.06 276 ALA A N 1
ATOM 2171 C CA . ALA A 1 276 ? 21.752 2.123 -2.000 1.00 95.0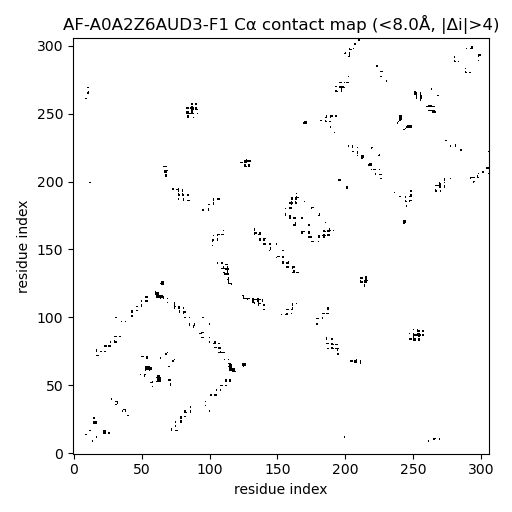6 276 ALA A CA 1
ATOM 2172 C C . ALA A 1 276 ? 22.123 1.131 -3.113 1.00 95.06 276 ALA A C 1
ATOM 2174 O O . ALA A 1 276 ? 23.080 1.352 -3.854 1.00 95.06 276 ALA A O 1
ATOM 2175 N N . TYR A 1 277 ? 21.342 0.058 -3.268 1.00 95.88 277 TYR A N 1
ATOM 2176 C CA . TYR A 1 277 ? 21.566 -0.922 -4.326 1.00 95.88 277 TYR A CA 1
ATOM 2177 C C . TYR A 1 277 ? 21.259 -0.366 -5.722 1.00 95.88 277 TYR A C 1
ATOM 2179 O O . TYR A 1 277 ? 21.989 -0.670 -6.661 1.00 95.88 277 TYR A O 1
ATOM 2187 N N . LEU A 1 278 ? 20.246 0.497 -5.858 1.00 95.25 278 LEU A N 1
ATOM 2188 C CA . LEU A 1 278 ? 19.923 1.174 -7.115 1.00 95.25 278 LEU A CA 1
ATOM 2189 C C . LEU A 1 278 ? 21.120 1.963 -7.659 1.00 95.25 278 LEU A C 1
ATOM 2191 O O . LEU A 1 278 ? 21.404 1.870 -8.849 1.00 95.25 278 LEU A O 1
ATOM 2195 N N . TYR A 1 279 ? 21.869 2.671 -6.808 1.00 91.69 279 TYR A N 1
ATOM 2196 C CA . TYR A 1 279 ? 23.080 3.372 -7.251 1.00 91.69 279 TYR A CA 1
ATOM 2197 C C . TYR A 1 279 ? 24.114 2.424 -7.861 1.00 91.69 279 TYR A C 1
ATOM 2199 O O . TYR A 1 279 ? 24.628 2.698 -8.940 1.00 91.69 279 TYR A O 1
ATOM 2207 N N . LEU A 1 280 ? 24.349 1.272 -7.228 1.00 92.31 280 LEU A N 1
ATOM 2208 C CA . LEU A 1 280 ? 25.270 0.258 -7.750 1.00 92.31 280 LEU A CA 1
ATOM 2209 C C . LEU A 1 280 ? 24.789 -0.339 -9.081 1.00 92.31 280 LEU A C 1
ATOM 2211 O O . LEU A 1 280 ? 25.604 -0.712 -9.917 1.00 92.31 280 LEU A O 1
ATOM 2215 N N . VAL A 1 281 ? 23.472 -0.454 -9.280 1.00 92.69 281 VAL A N 1
ATOM 2216 C CA . VAL A 1 281 ? 22.883 -0.911 -10.550 1.00 92.69 281 VAL A CA 1
ATOM 2217 C C . VAL A 1 281 ? 23.076 0.141 -11.645 1.00 92.69 281 VAL A C 1
ATOM 2219 O O . VAL A 1 281 ? 23.390 -0.213 -12.778 1.00 92.69 281 VAL A O 1
ATOM 2222 N N . LEU A 1 282 ? 22.917 1.426 -11.320 1.00 91.44 282 LEU A N 1
ATOM 2223 C CA . LEU A 1 282 ? 23.032 2.526 -12.281 1.00 91.44 282 LEU A CA 1
ATOM 2224 C C . LEU A 1 282 ? 24.483 2.865 -12.665 1.00 91.44 282 LEU A C 1
ATOM 2226 O O . LEU A 1 282 ? 24.696 3.419 -13.744 1.00 91.44 282 LEU A O 1
ATOM 2230 N N . GLU A 1 283 ? 25.469 2.504 -11.837 1.00 90.38 283 GLU A N 1
ATOM 2231 C CA . GLU A 1 283 ? 26.903 2.592 -12.168 1.00 90.38 283 GLU A CA 1
ATOM 2232 C C . GLU A 1 283 ? 27.325 1.631 -13.294 1.00 90.38 283 GLU A C 1
ATOM 2234 O O . GLU A 1 283 ? 28.338 1.863 -13.955 1.00 90.38 283 GLU A O 1
ATOM 2239 N N . GLU A 1 284 ? 26.559 0.565 -13.535 1.00 85.38 284 GLU A N 1
ATOM 2240 C CA . GLU A 1 284 ? 26.831 -0.383 -14.615 1.00 85.38 284 GLU A CA 1
ATOM 2241 C C . GLU A 1 284 ? 26.467 0.196 -15.991 1.00 85.38 284 GLU A C 1
ATOM 2243 O O . GLU A 1 284 ? 25.527 0.989 -16.151 1.00 85.38 284 GLU A O 1
ATOM 2248 N N . GLU A 1 285 ? 27.190 -0.268 -17.014 1.00 79.25 285 GLU A N 1
ATOM 2249 C CA . GLU A 1 285 ? 26.929 0.080 -18.411 1.00 79.25 285 GLU A CA 1
ATOM 2250 C C . GLU A 1 285 ? 25.500 -0.293 -18.840 1.00 79.25 285 GLU A C 1
ATOM 2252 O O . GLU A 1 285 ? 24.858 -1.191 -18.282 1.00 79.25 285 GLU A O 1
ATOM 2257 N N . GLN A 1 286 ? 25.006 0.403 -19.866 1.00 73.50 286 GLN A N 1
ATOM 2258 C CA . GLN A 1 286 ? 23.619 0.322 -20.328 1.00 73.50 286 GLN A CA 1
ATOM 2259 C C . GLN A 1 286 ? 23.160 -1.106 -20.665 1.00 73.50 286 GLN A C 1
ATOM 2261 O O . GLN A 1 286 ? 22.010 -1.435 -20.392 1.00 73.50 286 GLN A O 1
ATOM 2266 N N . ASP A 1 287 ? 24.060 -1.964 -21.147 1.00 74.38 287 ASP A N 1
ATOM 2267 C CA . ASP A 1 287 ? 23.735 -3.342 -21.541 1.00 74.38 287 ASP A CA 1
ATOM 2268 C C . ASP A 1 287 ? 23.876 -4.363 -20.393 1.00 74.38 287 ASP A C 1
ATOM 2270 O O . ASP A 1 287 ? 23.511 -5.526 -20.544 1.00 74.38 287 ASP A O 1
ATOM 2274 N N . ASN A 1 288 ? 24.401 -3.956 -19.229 1.00 85.19 288 ASN A N 1
ATOM 2275 C CA . ASN A 1 288 ? 24.811 -4.885 -18.169 1.00 85.19 288 ASN A CA 1
ATOM 2276 C C . ASN A 1 288 ? 24.040 -4.742 -16.850 1.00 85.19 288 ASN A C 1
ATOM 2278 O O . ASN A 1 288 ? 24.110 -5.648 -16.017 1.00 85.19 288 ASN A O 1
ATOM 2282 N N . TYR A 1 289 ? 23.285 -3.659 -16.639 1.00 88.50 289 TYR A N 1
ATOM 2283 C CA . TYR A 1 289 ? 22.625 -3.397 -15.349 1.00 88.50 289 TYR A CA 1
ATOM 2284 C C . TYR A 1 289 ? 21.626 -4.496 -14.933 1.00 88.50 289 TYR A C 1
ATOM 2286 O O . TYR A 1 289 ? 21.555 -4.855 -13.755 1.00 88.50 289 TYR A O 1
ATOM 2294 N N . LEU A 1 290 ? 20.921 -5.114 -15.892 1.00 90.94 290 LEU A N 1
ATOM 2295 C CA . LEU A 1 290 ? 19.997 -6.229 -15.639 1.00 90.94 290 LEU A CA 1
ATOM 2296 C C . LEU A 1 290 ? 20.697 -7.442 -15.002 1.00 90.94 290 LEU A C 1
ATOM 2298 O O . LEU A 1 290 ? 20.091 -8.159 -14.206 1.00 90.94 290 LEU A O 1
ATOM 2302 N N . ASN A 1 291 ? 22.002 -7.628 -15.239 1.00 90.06 291 ASN A N 1
ATOM 2303 C CA . ASN A 1 291 ? 22.781 -8.705 -14.624 1.00 90.06 291 ASN A CA 1
ATOM 2304 C C . ASN A 1 291 ? 22.933 -8.550 -13.104 1.00 90.06 291 ASN A C 1
ATOM 2306 O O . ASN A 1 291 ? 23.365 -9.497 -12.445 1.00 90.06 291 ASN A O 1
ATOM 2310 N N . LYS A 1 292 ? 22.613 -7.391 -12.523 1.00 92.19 292 LYS A N 1
ATOM 2311 C CA . LYS A 1 292 ? 22.594 -7.181 -11.065 1.00 92.19 292 LYS A CA 1
ATOM 2312 C C . LYS A 1 292 ? 21.225 -7.489 -10.452 1.00 92.19 292 LYS A C 1
ATOM 2314 O O . LYS A 1 292 ? 21.152 -7.856 -9.285 1.00 92.19 292 LYS A O 1
ATOM 2319 N N . LEU A 1 293 ? 20.160 -7.428 -11.242 1.00 93.75 293 LEU A N 1
ATOM 2320 C CA . LEU A 1 293 ? 18.776 -7.599 -10.805 1.00 93.75 293 LEU A CA 1
ATOM 2321 C C . LEU A 1 293 ? 18.380 -9.088 -10.823 1.00 93.75 293 LEU A C 1
ATOM 2323 O O . LEU A 1 293 ? 17.801 -9.598 -11.781 1.00 93.75 293 LEU A O 1
ATOM 2327 N N . LYS A 1 294 ? 18.774 -9.831 -9.780 1.00 93.69 294 LYS A N 1
ATOM 2328 C CA . LYS A 1 294 ? 18.659 -11.307 -9.725 1.00 93.69 294 LYS A CA 1
ATOM 2329 C C . LYS A 1 294 ? 17.620 -11.842 -8.737 1.00 93.69 294 LYS A C 1
ATOM 2331 O O . LYS A 1 294 ? 17.413 -13.058 -8.695 1.00 93.69 294 LYS A O 1
ATOM 2336 N N . ARG A 1 295 ? 17.016 -11.006 -7.889 1.00 93.38 295 ARG A N 1
ATOM 2337 C CA . ARG A 1 295 ? 16.091 -11.483 -6.845 1.00 93.38 295 ARG A CA 1
ATOM 2338 C C . ARG A 1 295 ? 14.789 -12.000 -7.480 1.00 93.38 295 ARG A C 1
ATOM 2340 O O . ARG A 1 295 ? 14.381 -11.554 -8.549 1.00 93.38 295 ARG A O 1
ATOM 2347 N N . GLY A 1 296 ? 14.208 -13.050 -6.897 1.00 89.50 296 GLY A N 1
ATOM 2348 C CA . GLY A 1 296 ? 12.972 -13.689 -7.390 1.00 89.50 296 GLY A CA 1
ATOM 2349 C C . GLY A 1 296 ? 13.047 -14.380 -8.760 1.00 89.50 296 GLY A C 1
ATOM 2350 O O . GLY A 1 296 ? 12.073 -14.998 -9.213 1.00 89.50 296 GLY A O 1
ATOM 2351 N N . GLY A 1 297 ? 14.189 -14.288 -9.449 1.00 92.31 297 GLY A N 1
ATOM 2352 C CA . GLY A 1 297 ? 14.311 -14.693 -10.846 1.00 92.31 297 GLY A CA 1
ATOM 2353 C C . GLY A 1 297 ? 13.399 -13.887 -11.783 1.00 92.31 297 GLY A C 1
ATOM 2354 O O . GLY A 1 297 ? 12.964 -14.429 -12.796 1.00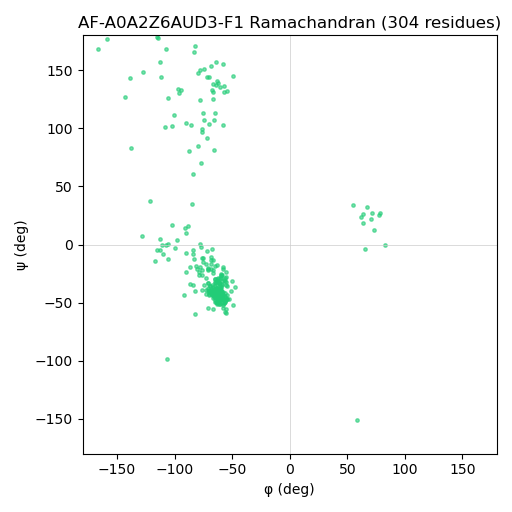 92.31 297 GLY A O 1
ATOM 2355 N N . ILE A 1 298 ? 13.001 -12.666 -11.396 1.00 94.00 298 ILE A N 1
ATOM 2356 C CA . ILE A 1 298 ? 11.980 -11.877 -12.104 1.00 94.00 298 ILE A CA 1
ATOM 2357 C C . ILE A 1 298 ? 12.494 -11.471 -13.481 1.00 94.00 298 ILE A C 1
ATOM 2359 O O . ILE A 1 298 ? 11.876 -11.827 -14.480 1.00 94.00 298 ILE A O 1
ATOM 2363 N N . VAL A 1 299 ? 13.651 -10.806 -13.539 1.00 92.94 299 VAL A N 1
ATOM 2364 C CA . VAL A 1 299 ? 14.224 -10.299 -14.794 1.00 92.94 299 VAL A CA 1
ATOM 2365 C C . VAL A 1 299 ? 14.448 -11.429 -15.798 1.00 92.94 299 VAL A C 1
ATOM 2367 O O . VAL A 1 299 ? 14.075 -11.294 -16.953 1.00 92.94 299 VAL A O 1
ATOM 2370 N N . GLN A 1 300 ? 14.930 -12.593 -15.355 1.00 91.56 300 GLN A N 1
ATOM 2371 C CA . GLN A 1 300 ? 15.141 -13.755 -16.230 1.00 91.56 300 GLN A CA 1
ATOM 2372 C C . GLN A 1 300 ? 13.835 -14.294 -16.836 1.00 91.56 300 GLN A C 1
ATOM 2374 O O . GLN A 1 300 ? 13.850 -14.877 -17.915 1.00 91.56 300 GLN A O 1
ATOM 2379 N N . LYS A 1 301 ? 12.699 -14.141 -16.143 1.00 91.62 301 LYS A N 1
ATOM 2380 C CA . LYS A 1 301 ? 11.387 -14.580 -16.649 1.00 91.62 301 LYS A CA 1
ATOM 2381 C C . LYS A 1 301 ? 10.800 -13.606 -17.667 1.00 91.62 301 LYS A C 1
ATOM 2383 O O . LYS A 1 301 ? 9.991 -14.036 -18.484 1.00 91.62 301 LYS A O 1
ATOM 2388 N N . ILE A 1 302 ? 11.172 -12.328 -17.594 1.00 91.38 302 ILE A N 1
ATOM 2389 C CA . ILE A 1 302 ? 10.609 -11.263 -18.433 1.00 91.38 302 ILE A CA 1
ATOM 2390 C C . ILE A 1 302 ? 11.589 -10.704 -19.463 1.00 91.38 302 ILE A C 1
ATOM 2392 O O . ILE A 1 302 ? 11.195 -9.855 -20.245 1.00 91.38 302 ILE A O 1
ATOM 2396 N N . GLU A 1 303 ? 12.827 -11.193 -19.509 1.00 86.69 303 GLU A N 1
ATOM 2397 C CA . GLU A 1 303 ? 13.845 -10.802 -20.492 1.00 86.69 303 GLU A CA 1
ATOM 2398 C C . GLU A 1 303 ? 13.338 -10.798 -21.950 1.00 86.69 303 GLU A C 1
ATOM 2400 O O . GLU A 1 303 ? 13.686 -9.874 -22.670 1.00 86.69 303 GLU A O 1
ATOM 2405 N N . PRO A 1 304 ? 12.462 -11.723 -22.406 1.00 88.25 304 PRO A N 1
ATOM 2406 C CA . PRO A 1 304 ? 11.904 -11.654 -23.762 1.00 88.25 304 PRO A CA 1
ATOM 2407 C C . PRO A 1 304 ? 10.932 -10.488 -24.019 1.00 88.25 304 PRO A C 1
ATOM 2409 O O . PRO A 1 304 ? 10.501 -10.315 -25.157 1.00 88.25 304 PRO A O 1
ATOM 2412 N N . LEU A 1 305 ? 10.512 -9.778 -22.968 1.00 85.56 305 LEU A N 1
ATOM 2413 C CA . LEU A 1 305 ? 9.558 -8.666 -22.998 1.00 85.56 305 LEU A CA 1
ATOM 2414 C C . LEU A 1 305 ? 10.236 -7.296 -22.812 1.00 85.56 305 LEU A C 1
ATOM 2416 O O . LEU A 1 305 ? 9.562 -6.290 -23.003 1.00 85.56 305 LEU A O 1
ATOM 2420 N N . LEU A 1 306 ? 11.512 -7.262 -22.403 1.00 81.94 306 LEU A N 1
ATOM 2421 C CA . LEU A 1 306 ? 12.315 -6.045 -22.199 1.00 81.94 306 LEU A CA 1
ATOM 2422 C C . LEU A 1 306 ? 13.106 -5.682 -23.463 1.00 81.94 306 LEU A C 1
ATOM 2424 O O . LEU A 1 306 ? 13.330 -4.468 -23.662 1.00 81.94 306 LEU A O 1
#

Mean predicted aligned error: 3.87 Å

Sequence (306 aa):
MGIADTHADVKLYDLVDVTSPSVLLAEVHTIVETMYPGFDFSFLDKAFADSKRLFRGKYPGYRSSTTMYHNLQHTVEVFLCCARLLHGAAQDNITVNARMMELTLVSSLLHDVGLIQEENDMEGTGAKYTVGHEQRSIAFMKDYFHEAGRPGFDIHDASKMIECTCLGVDATNIAYSDDTTRFCAQILATADLLAQMADREYLEKLMLLYLEFEEAGLPYASPRDLLEKTHGFYAMMVGRMDGPLGGVRRFSLAHFTSKWDVQEDLYDKSIQANMAYLYLVLEEEQDNYLNKLKRGGIVQKIEPLL

Secondary structure (DSSP, 8-state):
-----------HHHHS-TT-HHHHHHHHHHHHHHHSTT---HHHHHHHHHHHHHHBT-STTBPBP--SSSSHHHHHHHHHHHHHHHHHHHHTT----HHHHHHHHHHHHHTTGGGSPBTT--SS-GGGG-TTHHHHHHHHHHHHHHHTT--HHHHHHHHHHHHTT-TTS-TTSS--SSHHHHHHHHHHHHHHHHHHHH-TTHHHHHHHHHHHHHHTT-S-SSHHHHHHHHHHHHHHHHHHHHTTTTTGGGHHHHHHHHHH---S-HHHHHHHHHHHHHHHHHTS-TTTGGGG--GGGHHHHHGGG-

Foldseek 3Di:
DDPPPPPDPDFPCVPFPLVDLVRLVVVLVVLLCVVPPPADCVVVVVLSVVLVCQCPCNHPQFRHAPQDLLGQSLLSQLLSQLSLLQSLCVLVVNHDDSLLSSLLNSLSSQLQSLLTDTPPDPPDGSLLSPVCSLVSSLVVLLVVCVVVVHDPLSSVLSNLLSVLLDPPDQLQPRDHPDPSSSLSSLSSNLSSVLSQLLDLLNLLSLQSVVLSCVSNVHPQPDSVSSLVCVVVVVVVSVCCSVPSSVVSLVSQQSSCCVPPVDNDNSSVVSNVVSVVVSVVLNPDDPVCSLVSSPPPVRCVVCVVVD

Organism: NCBI:txid241368